Protein AF-A0A3B8WE25-F1 (afdb_monomer)

pLDDT: mean 88.95, std 12.02, range [43.66, 97.94]

Foldseek 3Di:
DLVVLLVVVLVCVVVVVPVVRDLCSLVVSLVVLVVDDCLLQQLQSQLSNLSSCVVPVVSDDPPDDHSLVSLVSSQVSCQVNQANQSLLSQLSSCVSVVPVVSNLQSQLVLVVSVVRHDHDPVCPVRNVVSVVSNQVSQQVLCCVPPVGGQDPVQGSHNDPDDPPVPPPPPDPPVPD

Sequence (176 aa):
GLLTGMQGIVNDSNSGALAGVPRNIASQAERAAQCVDNEKWGGLPNAVRALVWLLLPDTRPDLSPDPWQVMENSAELSVESGIRASYAVQVVAAETFGRPQVLAQAISEFAEAEERIEVWEEYRLVDEVARRIVQFASDKHWSANYGHRTPRTFFGKMSPERNTENVETMDLEGLL

Solvent-accessible surface area (backbone atoms only — not comparable to full-atom values): 9745 Å² total; per-residue (Å²): 111,54,69,63,51,51,51,47,48,53,52,19,56,78,58,72,49,73,76,64,62,68,69,66,54,46,61,51,36,39,60,53,28,75,76,44,65,34,72,87,50,7,17,33,33,49,21,52,38,24,50,36,27,73,77,39,58,91,73,49,59,92,89,56,77,58,44,66,60,43,18,51,57,9,26,58,40,1,41,81,52,19,32,44,45,11,38,29,49,41,35,53,47,20,61,74,71,71,32,66,66,59,28,48,48,49,42,27,53,57,49,60,41,64,85,73,42,61,63,38,81,94,43,46,70,55,30,53,51,17,51,52,51,46,50,49,56,45,24,51,54,29,34,76,76,72,73,41,64,56,52,88,93,40,67,42,54,92,62,93,68,77,84,63,87,80,62,82,77,77,78,68,82,82,78,121

Mean predicted aligned error: 6.8 Å

Structure (mmCIF, N/CA/C/O backbone):
data_AF-A0A3B8WE25-F1
#
_entry.id   AF-A0A3B8WE25-F1
#
loop_
_atom_site.group_PDB
_atom_site.id
_atom_site.type_symbol
_atom_site.label_atom_id
_atom_site.label_alt_id
_atom_site.label_comp_id
_atom_site.label_asym_id
_atom_site.label_entity_id
_atom_site.label_seq_id
_atom_site.pdbx_PDB_ins_code
_atom_site.Cartn_x
_atom_site.Cartn_y
_atom_site.Cartn_z
_atom_site.occupancy
_atom_site.B_iso_or_equiv
_atom_site.auth_seq_id
_atom_site.auth_comp_id
_atom_site.auth_asym_id
_atom_site.auth_atom_id
_atom_site.pdbx_PDB_model_num
ATOM 1 N N . GLY A 1 1 ? -0.305 -16.021 4.595 1.00 76.50 1 GLY A N 1
ATOM 2 C CA . GLY A 1 1 ? 0.447 -16.513 3.422 1.00 76.50 1 GLY A CA 1
ATOM 3 C C . GLY A 1 1 ? 0.160 -15.756 2.131 1.00 76.50 1 GLY A C 1
ATOM 4 O O . GLY A 1 1 ? 1.081 -15.617 1.340 1.00 76.50 1 GLY A O 1
ATOM 5 N N . LEU A 1 2 ? -1.069 -15.266 1.895 1.00 81.12 2 LEU A N 1
ATOM 6 C CA . LEU A 1 2 ? -1.437 -14.597 0.631 1.00 81.12 2 LEU A CA 1
ATOM 7 C C . LEU A 1 2 ? -0.587 -13.345 0.363 1.00 81.12 2 LEU A C 1
ATOM 9 O O . LEU A 1 2 ? 0.104 -13.272 -0.648 1.00 81.12 2 LEU A O 1
ATOM 13 N N . LEU A 1 3 ? -0.553 -12.419 1.328 1.00 79.00 3 LEU A N 1
ATOM 14 C CA . LEU A 1 3 ? 0.228 -11.180 1.256 1.00 79.00 3 LEU A CA 1
ATOM 15 C C . LEU A 1 3 ? 1.727 -11.433 1.029 1.00 79.00 3 LEU A C 1
ATOM 17 O O . LEU A 1 3 ? 2.344 -10.837 0.153 1.00 79.00 3 LEU A O 1
ATOM 21 N N . THR A 1 4 ? 2.316 -12.359 1.785 1.00 80.31 4 THR A N 1
ATOM 22 C CA . THR A 1 4 ? 3.740 -12.703 1.660 1.00 80.31 4 THR A CA 1
ATOM 23 C C . THR A 1 4 ? 4.060 -13.392 0.331 1.00 80.31 4 THR A C 1
ATOM 25 O O . THR A 1 4 ? 5.144 -13.196 -0.208 1.00 80.31 4 THR A O 1
ATOM 28 N N . GLY A 1 5 ? 3.118 -14.162 -0.227 1.00 84.00 5 GLY A N 1
ATOM 29 C CA . GLY A 1 5 ? 3.230 -14.705 -1.581 1.00 84.00 5 GLY A CA 1
ATOM 30 C C . GLY A 1 5 ? 3.262 -13.597 -2.636 1.00 84.00 5 GLY A C 1
ATOM 31 O O . GLY A 1 5 ? 4.129 -13.613 -3.508 1.00 84.00 5 GLY A O 1
ATOM 32 N N . MET A 1 6 ? 2.391 -12.590 -2.503 1.00 85.56 6 MET A N 1
ATOM 33 C CA . MET A 1 6 ? 2.395 -11.414 -3.381 1.00 85.56 6 MET A CA 1
ATOM 34 C C . MET A 1 6 ? 3.690 -10.606 -3.268 1.00 85.56 6 MET A C 1
ATOM 36 O O . MET A 1 6 ? 4.248 -10.217 -4.291 1.00 85.56 6 MET A O 1
ATOM 40 N N . GLN A 1 7 ? 4.223 -10.430 -2.055 1.00 80.50 7 GLN A N 1
ATOM 41 C CA . GLN A 1 7 ? 5.525 -9.787 -1.856 1.00 80.50 7 GLN A CA 1
ATOM 42 C C . GLN A 1 7 ? 6.651 -10.536 -2.583 1.00 80.50 7 GLN A C 1
ATOM 44 O O . GLN A 1 7 ? 7.548 -9.907 -3.139 1.00 80.50 7 GLN A O 1
ATOM 49 N N . GLY A 1 8 ? 6.599 -11.872 -2.617 1.00 85.75 8 GLY A N 1
ATOM 50 C CA . GLY A 1 8 ? 7.542 -12.689 -3.381 1.00 85.75 8 GLY A CA 1
ATOM 51 C C . GLY A 1 8 ? 7.507 -12.382 -4.880 1.00 85.75 8 GLY A C 1
ATOM 52 O O . GLY A 1 8 ? 8.558 -12.187 -5.483 1.00 85.75 8 GLY A O 1
ATOM 53 N N . ILE A 1 9 ? 6.308 -12.269 -5.462 1.00 85.56 9 ILE A N 1
ATOM 54 C CA . ILE A 1 9 ? 6.127 -11.915 -6.881 1.00 85.56 9 ILE A CA 1
ATOM 55 C C . ILE A 1 9 ? 6.663 -10.507 -7.165 1.00 85.56 9 ILE A C 1
ATOM 57 O O . ILE A 1 9 ? 7.386 -10.313 -8.140 1.00 85.56 9 ILE A O 1
ATOM 61 N N . VAL A 1 10 ? 6.342 -9.533 -6.307 1.00 84.75 10 VAL A N 1
ATOM 62 C CA . VAL A 1 10 ? 6.826 -8.150 -6.447 1.00 84.75 10 VAL A CA 1
ATOM 63 C C . VAL A 1 10 ? 8.353 -8.094 -6.377 1.00 84.75 10 VAL A C 1
ATOM 65 O O . VAL A 1 10 ? 8.987 -7.469 -7.224 1.00 84.75 10 VAL A O 1
ATOM 68 N N . ASN A 1 11 ? 8.964 -8.789 -5.416 1.00 86.75 11 ASN A N 1
ATOM 69 C CA . ASN A 1 11 ? 10.419 -8.818 -5.265 1.00 86.75 11 ASN A CA 1
ATOM 70 C C . ASN A 1 11 ? 11.118 -9.483 -6.458 1.00 86.75 11 ASN A C 1
ATOM 72 O O . ASN A 1 11 ? 12.147 -8.982 -6.911 1.00 86.75 11 ASN A O 1
ATOM 76 N N . ASP A 1 12 ? 10.568 -10.582 -6.982 1.00 86.88 12 ASP A N 1
ATOM 77 C CA . ASP A 1 12 ? 11.102 -11.236 -8.180 1.00 86.88 12 ASP A CA 1
ATOM 78 C C . ASP A 1 12 ? 10.984 -10.324 -9.406 1.00 86.88 12 ASP A C 1
ATOM 80 O O . ASP A 1 12 ? 11.960 -10.148 -10.133 1.00 86.88 12 ASP A O 1
ATOM 84 N N . SER A 1 13 ? 9.844 -9.643 -9.577 1.00 82.88 13 SER A N 1
ATOM 85 C CA . SER A 1 13 ? 9.655 -8.637 -10.631 1.00 82.88 13 SER A CA 1
ATOM 86 C C . SER A 1 13 ? 10.691 -7.512 -10.536 1.00 82.88 13 SER A C 1
ATOM 88 O O . SER A 1 13 ? 11.369 -7.212 -11.517 1.00 82.88 13 SER A O 1
ATOM 90 N N . ASN A 1 14 ? 10.887 -6.948 -9.340 1.00 81.88 14 ASN A N 1
ATOM 91 C CA . ASN A 1 14 ? 11.882 -5.900 -9.090 1.00 81.88 14 ASN A CA 1
ATOM 92 C C . ASN A 1 14 ? 13.329 -6.385 -9.283 1.00 81.88 14 ASN A C 1
ATOM 94 O O . ASN A 1 14 ? 14.222 -5.572 -9.516 1.00 81.88 14 ASN A O 1
ATOM 98 N N . SER A 1 15 ? 13.562 -7.698 -9.220 1.00 85.44 15 SER A N 1
ATOM 99 C CA . SER A 1 15 ? 14.864 -8.326 -9.474 1.00 85.44 15 SER A CA 1
ATOM 100 C C . SER A 1 15 ? 15.062 -8.742 -10.937 1.00 85.44 15 SER A C 1
ATOM 102 O O . SER A 1 15 ? 16.071 -9.368 -11.251 1.00 85.44 15 SER A O 1
ATOM 104 N N . GLY A 1 16 ? 14.117 -8.452 -11.839 1.00 83.06 16 GLY A N 1
ATOM 105 C CA . GLY A 1 16 ? 14.186 -8.891 -13.237 1.00 83.06 16 GLY A CA 1
ATOM 106 C C . GLY A 1 16 ? 13.863 -10.377 -13.446 1.00 83.06 16 GLY A C 1
ATOM 107 O O . GLY A 1 16 ? 14.364 -10.980 -14.390 1.00 83.06 16 GLY A O 1
ATOM 108 N N . ALA A 1 17 ? 13.037 -10.963 -12.574 1.00 85.69 17 ALA A N 1
ATOM 109 C CA . ALA A 1 17 ? 12.596 -12.363 -12.579 1.00 85.69 17 ALA A CA 1
ATOM 110 C C . ALA A 1 17 ? 13.705 -13.417 -12.354 1.00 85.69 17 ALA A C 1
ATOM 112 O O . ALA A 1 17 ? 13.572 -14.572 -12.763 1.00 85.69 17 ALA A O 1
ATOM 113 N N . LEU A 1 18 ? 14.813 -13.033 -11.710 1.00 87.50 18 LEU A N 1
ATOM 114 C CA . LEU A 1 18 ? 15.972 -13.906 -11.483 1.00 87.50 18 LEU A CA 1
ATOM 115 C C . LEU A 1 18 ? 15.731 -15.022 -10.455 1.00 87.50 18 LEU A C 1
ATOM 117 O O . LEU A 1 18 ? 16.404 -16.051 -10.517 1.00 87.50 18 LEU A O 1
ATOM 121 N N . ALA A 1 19 ? 14.811 -14.835 -9.504 1.00 87.25 19 ALA A N 1
ATOM 122 C CA . ALA A 1 19 ? 14.512 -15.842 -8.487 1.00 87.25 19 ALA A CA 1
ATOM 123 C C . ALA A 1 19 ? 13.535 -16.913 -9.002 1.00 87.25 19 ALA A C 1
ATOM 125 O O . ALA A 1 19 ? 13.403 -17.966 -8.377 1.00 87.25 19 ALA A O 1
ATOM 126 N N . GLY A 1 20 ? 12.874 -16.668 -10.140 1.00 87.50 20 GLY A N 1
ATOM 127 C CA . GLY A 1 20 ? 11.989 -17.630 -10.792 1.00 87.50 20 GLY A CA 1
ATOM 128 C C . GLY A 1 20 ? 10.718 -17.902 -9.990 1.00 87.50 20 GLY A C 1
ATOM 129 O O . GLY A 1 20 ? 10.261 -19.046 -9.928 1.00 87.50 20 GLY A O 1
ATOM 130 N N . VAL A 1 21 ? 10.153 -16.874 -9.348 1.00 89.31 21 VAL A N 1
ATOM 131 C CA . VAL A 1 21 ? 8.958 -17.038 -8.514 1.00 89.31 21 VAL A CA 1
ATOM 132 C C . VAL A 1 21 ? 7.760 -17.393 -9.406 1.00 89.31 21 VAL A C 1
ATOM 134 O O . VAL A 1 21 ? 7.439 -16.659 -10.346 1.00 89.31 21 VAL A O 1
ATOM 137 N N . PRO A 1 22 ? 7.048 -18.504 -9.132 1.00 86.50 22 PRO A N 1
ATOM 138 C CA . PRO A 1 22 ? 5.917 -18.910 -9.955 1.00 86.50 22 PRO A CA 1
ATOM 139 C C . PRO A 1 22 ? 4.785 -17.874 -9.961 1.00 86.50 22 PRO A C 1
ATOM 141 O O . PRO A 1 22 ? 4.190 -17.561 -8.929 1.00 86.50 22 PRO A O 1
ATOM 144 N N . ARG A 1 23 ? 4.410 -17.384 -11.150 1.00 80.31 23 ARG A N 1
ATOM 145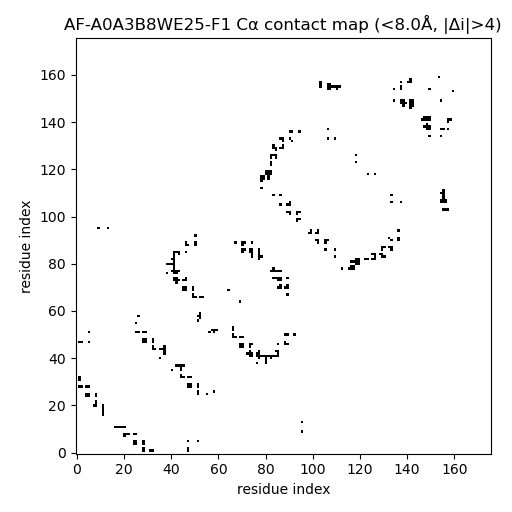 C CA . ARG A 1 23 ? 3.326 -16.391 -11.303 1.00 80.31 23 ARG A CA 1
ATOM 146 C C . ARG A 1 23 ? 1.941 -16.926 -10.930 1.00 80.31 23 ARG A C 1
ATOM 148 O O . ARG A 1 23 ? 1.060 -16.145 -10.585 1.00 80.31 23 ARG A O 1
ATOM 155 N N . ASN A 1 24 ? 1.741 -18.247 -10.942 1.00 85.44 24 ASN A N 1
ATOM 156 C CA . ASN A 1 24 ? 0.473 -18.871 -10.542 1.00 85.44 24 ASN A CA 1
ATOM 157 C C . ASN A 1 24 ? 0.132 -18.654 -9.053 1.00 85.44 24 ASN A C 1
ATOM 159 O O . ASN A 1 24 ? -1.016 -18.878 -8.665 1.00 85.44 24 ASN A O 1
ATOM 163 N N . ILE A 1 25 ? 1.089 -18.195 -8.236 1.00 88.38 25 ILE A N 1
ATOM 164 C CA . ILE A 1 25 ? 0.850 -17.748 -6.858 1.00 88.38 25 ILE A CA 1
ATOM 165 C C . ILE A 1 25 ? -0.159 -16.592 -6.837 1.00 88.38 25 ILE A C 1
ATOM 167 O O . ILE A 1 25 ? -1.036 -16.593 -5.979 1.00 88.38 25 ILE A O 1
ATOM 171 N N . ALA A 1 26 ? -0.118 -15.666 -7.803 1.00 85.06 26 ALA A N 1
ATOM 172 C CA . ALA A 1 26 ? -1.072 -14.556 -7.868 1.00 85.06 26 ALA A CA 1
ATOM 173 C C . ALA A 1 26 ? -2.508 -15.055 -8.087 1.00 85.06 26 ALA A C 1
ATOM 175 O O . ALA A 1 26 ? -3.418 -14.654 -7.369 1.00 85.06 26 ALA A O 1
ATOM 176 N N . SER A 1 27 ? -2.717 -16.006 -9.003 1.00 85.88 27 SER A N 1
ATOM 177 C CA . SER A 1 27 ? -4.043 -16.600 -9.228 1.00 85.88 27 SER A CA 1
ATOM 178 C C . SER A 1 27 ? -4.546 -17.405 -8.025 1.00 85.88 27 SER A C 1
ATOM 180 O O . SER A 1 27 ? -5.749 -17.479 -7.791 1.00 85.88 27 SER A O 1
ATOM 182 N N . GLN A 1 28 ? -3.64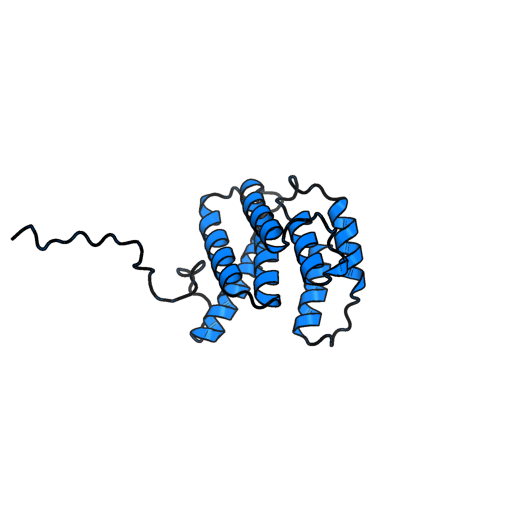9 -18.040 -7.262 1.00 89.31 28 GLN A N 1
ATOM 183 C CA . GLN A 1 28 ? -4.019 -18.703 -6.006 1.00 89.31 28 GLN A CA 1
ATOM 184 C C . GLN A 1 28 ? -4.381 -17.683 -4.922 1.00 89.31 28 GLN A C 1
ATOM 186 O O . GLN A 1 28 ? -5.359 -17.886 -4.206 1.00 89.31 28 GLN A O 1
ATOM 191 N N . ALA A 1 29 ? -3.619 -16.590 -4.827 1.00 88.69 29 ALA A N 1
ATOM 192 C CA . ALA A 1 29 ? -3.867 -15.514 -3.881 1.00 88.69 29 ALA A CA 1
ATOM 193 C C . ALA A 1 29 ? -5.204 -14.817 -4.141 1.00 88.69 29 ALA A C 1
ATOM 195 O O . ALA A 1 29 ? -5.940 -14.574 -3.191 1.00 88.69 29 ALA A O 1
ATOM 196 N N . GLU A 1 30 ? -5.548 -14.576 -5.408 1.00 88.69 30 GLU A N 1
ATOM 197 C CA . GLU A 1 30 ? -6.834 -14.004 -5.815 1.00 88.69 30 GLU A CA 1
ATOM 198 C C . GLU A 1 30 ? -8.003 -14.876 -5.350 1.00 88.69 30 GLU A C 1
ATOM 200 O O . GLU A 1 30 ? -8.839 -14.411 -4.576 1.00 88.69 30 GLU A O 1
ATOM 205 N N . ARG A 1 31 ? -8.009 -16.163 -5.724 1.00 89.44 31 ARG A N 1
ATOM 206 C CA . ARG A 1 31 ? -9.091 -17.084 -5.343 1.00 89.44 31 ARG A CA 1
ATOM 207 C C . ARG A 1 31 ? -9.217 -17.230 -3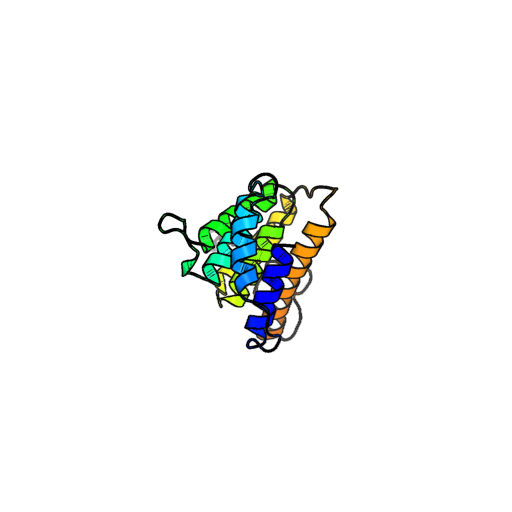.833 1.00 89.44 31 ARG A C 1
ATOM 209 O O . ARG A 1 31 ? -10.322 -17.285 -3.312 1.00 89.44 31 ARG A O 1
ATOM 216 N N . ALA A 1 32 ? -8.093 -17.298 -3.123 1.00 91.62 32 ALA A N 1
ATOM 217 C CA . ALA A 1 32 ? -8.108 -17.401 -1.671 1.00 91.62 32 ALA A CA 1
ATOM 218 C C . ALA A 1 32 ? -8.611 -16.110 -1.008 1.00 91.62 32 ALA A C 1
ATOM 220 O O . ALA A 1 32 ? -9.341 -16.188 -0.024 1.00 91.62 32 ALA A O 1
ATOM 221 N N . ALA A 1 33 ? -8.266 -14.937 -1.547 1.00 92.62 33 ALA A N 1
ATOM 222 C CA . ALA A 1 33 ? -8.735 -13.654 -1.030 1.00 92.62 33 ALA A CA 1
ATOM 223 C C . ALA A 1 33 ? -10.258 -13.492 -1.164 1.00 92.62 33 ALA A C 1
ATOM 225 O O . ALA A 1 33 ? -10.862 -12.850 -0.314 1.00 92.62 33 ALA A O 1
ATOM 226 N N . GLN A 1 34 ? -10.897 -14.126 -2.156 1.00 91.62 34 GLN A N 1
ATOM 227 C CA . GLN A 1 34 ? -12.365 -14.170 -2.261 1.00 91.62 34 GLN A CA 1
ATOM 228 C C . GLN A 1 34 ? -13.038 -14.921 -1.096 1.00 91.62 34 GLN A C 1
ATOM 230 O O . GLN A 1 34 ? -14.214 -14.700 -0.824 1.00 91.62 34 GLN A O 1
ATOM 235 N N . CYS A 1 35 ? -12.317 -15.815 -0.413 1.00 94.44 35 CYS A N 1
ATOM 236 C CA . CYS A 1 35 ? -12.841 -16.603 0.706 1.00 94.44 35 CYS A CA 1
ATOM 237 C C . CYS A 1 35 ? -12.613 -15.945 2.076 1.00 94.44 35 CYS A C 1
ATOM 239 O O . CYS A 1 35 ? -12.998 -16.518 3.095 1.00 94.44 35 CYS A O 1
ATOM 241 N N . VAL A 1 36 ? -11.944 -14.790 2.120 1.00 93.94 36 VAL A N 1
ATOM 242 C CA . VAL A 1 36 ? -11.622 -14.072 3.356 1.00 93.94 36 VAL A CA 1
ATOM 243 C C . VAL A 1 36 ? -12.517 -12.844 3.458 1.00 93.94 36 VAL A C 1
ATOM 245 O O . VAL A 1 36 ? -12.628 -12.071 2.511 1.00 93.94 36 VAL A O 1
ATOM 248 N N . ASP A 1 37 ? -13.147 -12.666 4.616 1.00 94.88 37 ASP A N 1
ATOM 249 C CA . ASP A 1 37 ? -14.023 -11.526 4.885 1.00 94.88 37 ASP A CA 1
ATOM 250 C C . ASP A 1 37 ? -13.246 -10.202 4.801 1.00 94.88 37 ASP A C 1
ATOM 252 O O . ASP A 1 37 ? -12.243 -10.009 5.486 1.00 94.88 37 ASP A O 1
ATOM 256 N N . ASN A 1 38 ? -13.678 -9.298 3.926 1.00 95.50 38 ASN A N 1
ATOM 257 C CA . ASN A 1 38 ? -12.931 -8.076 3.665 1.00 95.50 38 ASN A CA 1
ATOM 258 C C . ASN A 1 38 ? -13.016 -7.064 4.815 1.00 95.50 38 ASN A C 1
ATOM 260 O O . ASN A 1 38 ? -12.009 -6.441 5.147 1.00 95.50 38 ASN A O 1
ATOM 264 N N . GLU A 1 39 ? -14.195 -6.905 5.412 1.00 93.94 39 GLU A N 1
ATOM 265 C CA . GLU A 1 39 ? -14.441 -5.932 6.482 1.00 93.94 39 GLU A CA 1
ATOM 266 C C . GLU A 1 39 ? -13.749 -6.369 7.767 1.00 93.94 39 GLU A C 1
ATOM 268 O O . GLU A 1 39 ? -13.005 -5.601 8.369 1.00 93.94 39 GLU A O 1
ATOM 273 N N . LYS A 1 40 ? -13.860 -7.655 8.111 1.00 91.31 40 LYS A N 1
ATOM 274 C CA . LYS A 1 40 ? -13.167 -8.246 9.259 1.00 91.31 40 LYS A CA 1
ATOM 275 C C . LYS A 1 40 ? -11.646 -8.078 9.198 1.00 91.31 40 LYS A C 1
ATOM 277 O O . LYS A 1 40 ? -10.997 -8.076 10.238 1.00 91.31 40 LYS A O 1
ATOM 282 N N . TRP A 1 41 ? -11.069 -8.003 8.001 1.00 92.56 41 TRP A N 1
ATOM 283 C CA . TRP A 1 41 ? -9.623 -7.897 7.797 1.00 92.56 41 TRP A CA 1
ATOM 284 C C . TRP A 1 41 ? -9.191 -6.523 7.270 1.00 92.56 41 TRP A C 1
ATOM 286 O O . TRP A 1 41 ? -8.137 -6.415 6.639 1.00 92.56 41 TRP A O 1
ATOM 296 N N . GLY A 1 42 ? -9.983 -5.474 7.514 1.00 93.00 42 GLY A N 1
ATOM 297 C CA . GLY A 1 42 ? -9.582 -4.092 7.248 1.00 93.00 42 GLY A CA 1
ATOM 298 C C . GLY A 1 42 ? -9.258 -3.801 5.788 1.00 93.00 42 GLY A C 1
ATOM 299 O O . GLY A 1 42 ? -8.285 -3.112 5.490 1.00 93.00 42 GLY A O 1
ATOM 300 N N . GLY A 1 43 ? -10.008 -4.390 4.857 1.00 95.75 43 GLY A N 1
ATOM 301 C CA . GLY A 1 43 ? -9.805 -4.187 3.421 1.00 95.75 43 GLY A CA 1
ATOM 302 C C . GLY A 1 43 ? -8.661 -4.997 2.808 1.00 95.75 43 GLY A C 1
ATOM 303 O O . GLY A 1 43 ? -8.487 -4.991 1.589 1.00 95.75 43 GLY A O 1
ATOM 304 N N . LEU A 1 44 ? -7.882 -5.725 3.612 1.00 95.00 44 LEU A N 1
ATOM 305 C CA . LEU A 1 44 ? -6.677 -6.398 3.132 1.00 95.00 44 LEU A CA 1
ATOM 306 C C . LEU A 1 44 ? -6.949 -7.424 2.011 1.00 95.00 44 LEU A C 1
ATOM 308 O O . LEU A 1 44 ? -6.172 -7.456 1.050 1.00 95.00 44 LEU A O 1
ATOM 312 N N . PRO A 1 45 ? -8.021 -8.246 2.055 1.00 96.12 45 PRO A N 1
ATOM 313 C CA . PRO A 1 45 ? -8.352 -9.145 0.951 1.00 96.12 45 PRO A CA 1
ATOM 314 C C . PRO A 1 45 ? -8.577 -8.410 -0.376 1.00 96.12 45 PRO A C 1
ATOM 316 O O . PRO A 1 45 ? -8.022 -8.820 -1.398 1.00 96.12 45 PRO A O 1
ATOM 319 N N . ASN A 1 46 ? -9.320 -7.300 -0.378 1.00 97.00 46 ASN A N 1
ATOM 320 C CA . ASN A 1 46 ? -9.535 -6.510 -1.589 1.00 97.00 46 ASN A CA 1
ATOM 321 C C . ASN A 1 46 ? -8.264 -5.790 -2.055 1.00 97.00 46 ASN A C 1
ATOM 323 O O . ASN A 1 46 ? -7.995 -5.797 -3.256 1.00 97.00 46 ASN A O 1
ATOM 327 N N . ALA A 1 47 ? -7.435 -5.269 -1.147 1.00 96.75 47 ALA A N 1
ATOM 328 C CA . ALA A 1 47 ? -6.133 -4.701 -1.506 1.00 96.75 47 ALA A CA 1
ATOM 329 C C . ALA A 1 47 ? -5.230 -5.738 -2.205 1.00 96.75 47 ALA A C 1
ATOM 331 O O . ALA A 1 47 ? -4.599 -5.445 -3.223 1.00 96.75 47 ALA A O 1
ATOM 332 N N . VAL A 1 48 ? -5.210 -6.983 -1.710 1.00 95.12 48 VAL A N 1
ATOM 333 C CA . VAL A 1 48 ? -4.482 -8.095 -2.345 1.00 95.12 48 VAL A CA 1
ATOM 334 C C . VAL A 1 48 ? -5.044 -8.410 -3.732 1.00 95.12 48 VAL A C 1
ATOM 336 O O . VAL A 1 48 ? -4.268 -8.576 -4.672 1.00 95.12 48 VAL A O 1
ATOM 339 N N . ARG A 1 49 ? -6.373 -8.465 -3.892 1.00 94.88 49 ARG A N 1
ATOM 340 C CA . ARG A 1 49 ? -7.009 -8.696 -5.203 1.00 94.88 49 ARG A CA 1
ATOM 341 C C . ARG A 1 49 ? -6.677 -7.583 -6.191 1.00 94.88 49 ARG A C 1
ATOM 343 O O . ARG A 1 49 ? -6.283 -7.880 -7.313 1.00 94.88 49 ARG A O 1
ATOM 350 N N . ALA A 1 50 ? -6.737 -6.327 -5.758 1.00 96.19 50 ALA A N 1
ATOM 351 C CA . ALA A 1 50 ? -6.340 -5.185 -6.571 1.00 96.19 50 ALA A CA 1
ATOM 352 C C . ALA A 1 50 ? -4.871 -5.277 -7.015 1.00 96.19 50 ALA A C 1
ATOM 354 O O . ALA A 1 50 ? -4.567 -5.046 -8.184 1.00 96.19 50 ALA A O 1
ATOM 355 N N . LEU A 1 51 ? -3.960 -5.690 -6.125 1.00 94.38 51 LEU A N 1
ATOM 356 C CA . LEU A 1 51 ? -2.556 -5.908 -6.487 1.00 94.38 51 LEU A CA 1
ATOM 357 C C . LEU A 1 51 ? -2.408 -7.034 -7.519 1.00 94.38 51 LEU A C 1
ATOM 359 O O . LEU A 1 51 ? -1.631 -6.898 -8.465 1.00 94.38 51 LEU A O 1
ATOM 363 N N . VAL A 1 52 ? -3.163 -8.128 -7.376 1.00 92.44 52 VAL A N 1
ATOM 364 C CA . VAL A 1 52 ? -3.189 -9.195 -8.387 1.00 92.44 52 VAL A CA 1
ATOM 365 C C . VAL A 1 52 ? -3.684 -8.662 -9.728 1.00 92.44 52 VAL A C 1
ATOM 367 O O . VAL A 1 52 ? -3.058 -8.958 -10.738 1.00 92.44 52 VAL A O 1
ATOM 370 N N . TRP A 1 53 ? -4.735 -7.844 -9.759 1.00 93.94 53 TRP A N 1
ATOM 371 C CA . TRP A 1 53 ? -5.245 -7.252 -10.999 1.00 93.94 53 TRP A CA 1
ATOM 372 C C . TRP A 1 53 ? -4.244 -6.309 -11.667 1.00 93.94 53 TRP A C 1
ATOM 374 O O . TRP A 1 53 ? -4.188 -6.257 -12.890 1.00 93.94 53 TRP A O 1
ATOM 384 N N . LEU A 1 54 ? -3.419 -5.594 -10.897 1.00 91.94 54 LEU A N 1
ATOM 385 C CA . LEU A 1 54 ? -2.331 -4.793 -11.467 1.00 91.94 54 LEU A CA 1
ATOM 386 C C . LEU A 1 54 ? -1.218 -5.672 -12.060 1.00 91.94 54 LEU A C 1
ATOM 388 O O . LEU A 1 54 ? -0.678 -5.357 -13.117 1.00 91.94 54 LEU A O 1
ATOM 392 N N . LEU A 1 55 ? -0.873 -6.778 -11.393 1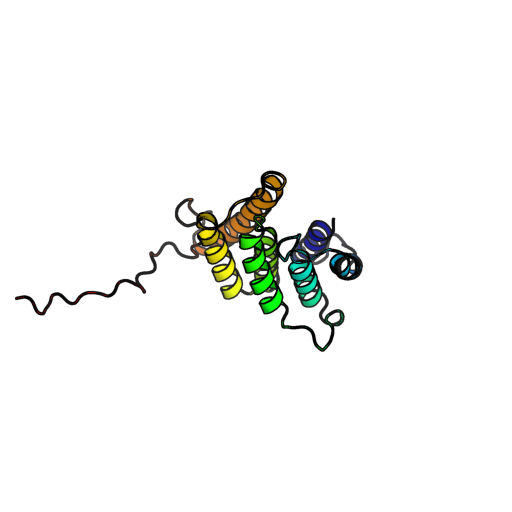.00 87.25 55 LEU A N 1
ATOM 393 C CA . LEU A 1 55 ? 0.175 -7.702 -11.846 1.00 87.25 55 LEU A CA 1
ATOM 394 C C . LEU A 1 55 ? -0.279 -8.593 -13.012 1.00 87.25 55 LEU A C 1
ATOM 396 O O . LEU A 1 55 ? 0.531 -8.938 -13.871 1.00 87.25 55 LEU A O 1
ATOM 400 N N . LEU A 1 56 ? -1.554 -8.981 -13.028 1.00 87.94 56 LEU A N 1
ATOM 401 C CA . LEU A 1 56 ? -2.195 -9.862 -14.002 1.00 87.94 56 LEU A CA 1
ATOM 402 C C . LEU A 1 56 ? -3.558 -9.273 -14.420 1.00 87.94 56 LEU A C 1
ATOM 404 O O . LEU A 1 56 ? -4.595 -9.727 -13.924 1.00 87.94 56 LEU A O 1
ATOM 408 N N . PRO A 1 57 ? -3.584 -8.292 -15.340 1.00 88.50 57 PRO A N 1
ATOM 409 C CA . PRO A 1 57 ? -4.813 -7.598 -15.740 1.00 88.50 57 PRO A CA 1
ATOM 410 C C . PRO A 1 57 ? -5.949 -8.517 -16.198 1.00 88.50 57 PRO A C 1
ATOM 412 O O . PRO A 1 57 ? -7.099 -8.273 -15.848 1.00 88.50 57 PRO A O 1
ATOM 415 N N . ASP A 1 58 ? -5.630 -9.628 -16.866 1.00 87.38 58 ASP A N 1
ATOM 416 C CA . ASP A 1 58 ? -6.610 -10.611 -17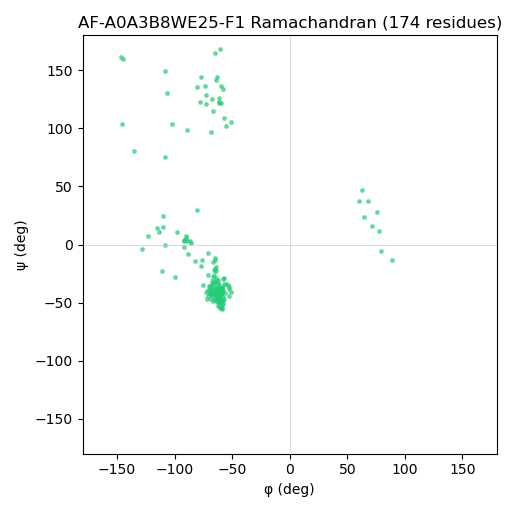.359 1.00 87.38 58 ASP A CA 1
ATOM 417 C C . ASP A 1 58 ? -7.388 -11.332 -16.240 1.00 87.38 58 ASP A C 1
ATOM 419 O O . ASP A 1 58 ? -8.364 -12.032 -16.500 1.00 87.38 58 ASP A O 1
ATOM 423 N N . THR A 1 59 ? -6.954 -11.199 -14.982 1.00 85.56 59 THR A N 1
ATOM 424 C CA . THR A 1 59 ? -7.654 -11.767 -13.816 1.00 85.56 59 THR A CA 1
ATOM 425 C C . THR A 1 59 ? -8.705 -10.829 -13.225 1.00 85.56 59 THR A C 1
ATOM 427 O O . THR A 1 59 ? -9.451 -11.239 -12.334 1.00 85.56 59 THR A O 1
ATOM 430 N N . ARG A 1 60 ? -8.775 -9.576 -13.692 1.00 91.38 60 ARG A N 1
ATOM 431 C CA . ARG A 1 60 ? -9.772 -8.600 -13.249 1.00 91.38 60 ARG A CA 1
ATOM 432 C C . ARG A 1 60 ? -11.121 -8.895 -13.920 1.00 91.38 60 ARG A C 1
ATOM 434 O O . ARG A 1 60 ? -11.189 -8.868 -15.144 1.00 91.38 60 ARG A O 1
ATOM 441 N N . PRO A 1 61 ? -12.208 -9.120 -13.158 1.00 90.56 61 PRO A N 1
ATOM 442 C CA . PRO A 1 61 ? -13.544 -9.238 -13.742 1.00 90.56 61 PRO A CA 1
ATOM 443 C C . PRO A 1 61 ? -13.986 -7.926 -14.407 1.00 90.56 61 PRO A C 1
ATOM 445 O O . PRO A 1 61 ? -13.777 -6.861 -13.824 1.00 90.56 61 PRO A O 1
ATOM 448 N N . ASP A 1 62 ? -14.675 -8.002 -15.550 1.00 89.19 62 ASP A N 1
ATOM 449 C CA . ASP A 1 62 ? -15.051 -6.840 -16.384 1.00 89.19 62 ASP A CA 1
ATOM 450 C C . ASP A 1 62 ? -15.780 -5.718 -15.625 1.00 89.19 62 ASP A C 1
ATOM 452 O O . ASP A 1 62 ? -15.544 -4.537 -15.866 1.00 89.19 62 ASP A O 1
ATOM 456 N N . LEU A 1 63 ? -16.653 -6.076 -14.679 1.00 90.44 63 LEU A N 1
ATOM 457 C CA . LEU A 1 63 ? -17.444 -5.125 -13.885 1.00 90.44 63 LEU A CA 1
ATOM 458 C C . LEU A 1 63 ? -16.749 -4.679 -12.586 1.00 90.44 63 LEU A C 1
ATOM 460 O O . LEU A 1 63 ? -17.371 -4.026 -11.750 1.00 90.44 63 LEU A O 1
ATOM 464 N N . SER A 1 64 ? -15.483 -5.049 -12.375 1.00 90.50 64 SER A N 1
ATOM 465 C CA . SER A 1 64 ? -14.759 -4.675 -11.154 1.00 90.50 64 SER A CA 1
ATOM 466 C C . SER A 1 64 ? -14.292 -3.217 -11.201 1.00 90.50 64 SER A C 1
ATOM 468 O O . SER A 1 64 ? -13.861 -2.760 -12.267 1.00 90.50 64 SER A O 1
ATOM 470 N N . PRO A 1 65 ? -14.290 -2.493 -10.064 1.00 94.19 65 PRO A N 1
ATOM 471 C CA . PRO A 1 65 ? -13.772 -1.128 -9.994 1.00 94.19 65 PRO A CA 1
ATOM 472 C C . PRO A 1 65 ? -12.285 -1.042 -10.355 1.00 94.19 65 PRO A C 1
ATOM 474 O O . PRO A 1 65 ? -11.592 -2.059 -10.465 1.00 94.19 65 PRO A O 1
ATOM 477 N N . ASP A 1 66 ? -11.794 0.182 -10.547 1.00 95.69 66 ASP A N 1
ATOM 478 C CA . ASP A 1 66 ? -10.367 0.416 -10.758 1.00 95.69 66 ASP A CA 1
ATOM 479 C C . ASP A 1 66 ? -9.533 -0.111 -9.568 1.00 95.69 66 ASP A C 1
ATOM 481 O O . ASP A 1 66 ? -9.896 0.156 -8.420 1.00 95.69 66 ASP A O 1
ATOM 485 N N . PRO A 1 67 ? -8.426 -0.850 -9.796 1.00 96.75 67 PRO A N 1
ATOM 486 C CA . PRO A 1 67 ? -7.618 -1.402 -8.716 1.00 96.75 67 PRO A CA 1
ATOM 487 C C . PRO A 1 67 ? -7.091 -0.348 -7.739 1.00 96.75 67 PRO A C 1
ATOM 489 O O . PRO A 1 67 ? -6.999 -0.639 -6.550 1.00 96.75 67 PRO A O 1
ATOM 492 N N . TRP A 1 68 ? -6.767 0.865 -8.199 1.00 97.38 68 TRP A N 1
ATOM 493 C CA . TRP A 1 68 ? -6.279 1.920 -7.310 1.00 97.38 68 TRP A CA 1
ATOM 494 C C . TRP A 1 68 ? -7.392 2.451 -6.415 1.00 97.38 68 TRP A C 1
ATOM 496 O O . TRP A 1 68 ? -7.157 2.599 -5.221 1.00 97.38 68 TRP A O 1
ATOM 506 N N . GLN A 1 69 ? -8.610 2.605 -6.944 1.00 97.50 69 GLN A N 1
ATOM 507 C CA . GLN A 1 69 ? -9.782 2.932 -6.123 1.00 97.50 69 GLN A CA 1
ATOM 508 C C . GLN A 1 69 ? -10.058 1.842 -5.080 1.00 97.50 69 GLN A C 1
ATOM 510 O O . GLN A 1 69 ? -10.378 2.127 -3.931 1.00 97.50 69 GLN A O 1
ATOM 515 N N . VAL A 1 70 ? -9.920 0.568 -5.463 1.00 97.69 70 VAL A N 1
ATOM 516 C CA . VAL A 1 70 ? -10.088 -0.549 -4.522 1.00 97.69 70 VAL A CA 1
ATOM 517 C C . VAL A 1 70 ? -9.028 -0.505 -3.423 1.00 97.69 70 VAL A C 1
ATOM 519 O O . VAL A 1 70 ? -9.358 -0.765 -2.268 1.00 97.69 70 VAL A O 1
ATOM 522 N N . MET A 1 71 ? -7.774 -0.180 -3.753 1.00 97.75 71 MET A N 1
ATOM 523 C CA . MET A 1 71 ? -6.708 -0.034 -2.758 1.00 97.75 71 MET A CA 1
ATOM 524 C C . MET A 1 71 ? -6.933 1.156 -1.829 1.00 97.75 71 MET A C 1
ATOM 526 O O . MET A 1 71 ? -6.744 0.986 -0.632 1.00 97.75 71 MET A 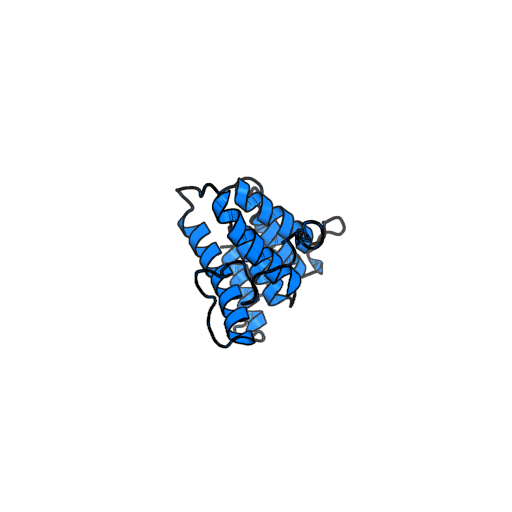O 1
ATOM 530 N N . GLU A 1 72 ? -7.358 2.304 -2.355 1.00 97.56 72 GLU A N 1
ATOM 531 C CA . GLU A 1 72 ? -7.688 3.501 -1.569 1.00 97.56 72 GLU A CA 1
ATOM 532 C C . GLU A 1 72 ? -8.794 3.191 -0.551 1.00 97.56 72 GLU A C 1
ATOM 534 O O . GLU A 1 72 ? -8.561 3.266 0.652 1.00 97.56 72 GLU A O 1
ATOM 539 N N . ASN A 1 73 ? -9.931 2.657 -1.008 1.00 97.50 73 ASN A N 1
ATOM 540 C CA . ASN A 1 73 ? -11.030 2.259 -0.121 1.00 97.50 73 ASN A CA 1
ATOM 541 C C . ASN A 1 73 ? -10.588 1.201 0.911 1.00 97.50 73 ASN A C 1
ATOM 543 O O . ASN A 1 73 ? -11.044 1.183 2.053 1.00 97.50 73 ASN A O 1
ATOM 547 N N . SER A 1 74 ? -9.701 0.282 0.511 1.00 97.94 74 SER A N 1
ATOM 548 C CA . SER A 1 74 ? -9.159 -0.736 1.419 1.00 97.94 74 SER A CA 1
ATOM 549 C C . SER A 1 74 ? -8.222 -0.131 2.465 1.00 97.94 74 SER A C 1
ATOM 551 O O . SER A 1 74 ? -8.185 -0.612 3.595 1.00 97.94 74 SER A O 1
ATOM 553 N N . ALA A 1 75 ? -7.450 0.893 2.101 1.00 97.12 75 ALA A N 1
ATOM 554 C CA . ALA A 1 75 ? -6.567 1.620 3.001 1.00 97.12 75 ALA A CA 1
ATOM 555 C C . ALA A 1 75 ? -7.371 2.435 4.024 1.00 97.12 75 ALA A C 1
ATOM 557 O O . ALA A 1 75 ? -7.080 2.356 5.217 1.00 97.12 75 ALA A O 1
ATOM 558 N N . GLU A 1 76 ? -8.437 3.112 3.604 1.00 95.88 76 GLU A N 1
ATOM 559 C CA . GLU A 1 76 ? -9.359 3.813 4.507 1.00 95.88 76 GLU A CA 1
ATOM 560 C C . GLU A 1 76 ? -9.993 2.859 5.531 1.00 95.88 76 GLU A C 1
ATOM 562 O O . GLU A 1 76 ? -9.843 3.056 6.740 1.00 95.88 76 GLU A O 1
ATOM 567 N N . LEU A 1 77 ? -10.585 1.755 5.059 1.00 96.31 77 LEU A N 1
ATOM 568 C CA . LEU A 1 77 ? -11.194 0.722 5.908 1.00 96.31 77 LEU A CA 1
ATOM 569 C C . LEU A 1 77 ? -10.198 0.107 6.908 1.00 96.31 77 LEU A C 1
ATOM 571 O O . LEU A 1 77 ? -10.571 -0.321 8.003 1.00 96.31 77 LEU A O 1
ATOM 575 N N . SER A 1 78 ? -8.913 0.067 6.552 1.00 95.06 78 SER A N 1
ATOM 576 C CA . SER A 1 78 ? -7.857 -0.478 7.409 1.00 95.06 78 SER A CA 1
ATOM 577 C C . SER A 1 78 ? -7.610 0.352 8.673 1.00 95.06 78 SER A C 1
ATOM 579 O O . SER A 1 78 ? -7.215 -0.202 9.701 1.00 95.06 78 SER A O 1
ATOM 581 N N . VAL A 1 79 ? -7.891 1.661 8.618 1.00 93.50 79 VAL A N 1
ATOM 582 C CA . VAL A 1 79 ? -7.817 2.560 9.780 1.00 93.50 79 VAL A CA 1
ATOM 583 C C . VAL A 1 79 ? -8.965 2.275 10.737 1.00 93.50 79 VAL A C 1
ATOM 585 O O . VAL A 1 79 ? -8.736 2.105 11.931 1.00 93.50 79 VAL A O 1
ATOM 588 N N . GLU A 1 80 ? -10.184 2.165 10.208 1.00 88.94 80 GLU A N 1
ATOM 589 C CA . GLU A 1 80 ? -11.388 1.855 10.992 1.00 88.94 80 GLU A CA 1
ATOM 590 C C . GLU A 1 80 ? -11.301 0.473 11.652 1.00 88.94 80 GLU A C 1
ATOM 592 O O . GLU A 1 80 ? -11.786 0.266 12.761 1.00 88.94 80 GLU A O 1
ATOM 597 N N . SER A 1 81 ? -10.630 -0.465 10.983 1.00 88.44 81 SER A N 1
ATOM 598 C CA . SER A 1 81 ? -10.455 -1.844 11.444 1.00 88.44 81 SER A CA 1
ATOM 599 C C . SER A 1 81 ? -9.202 -2.059 12.298 1.00 88.44 81 SER A C 1
ATOM 601 O O . SER A 1 81 ? -8.873 -3.196 12.603 1.00 88.44 81 SER A O 1
ATOM 603 N N . GLY A 1 82 ? -8.443 -1.019 12.652 1.00 90.88 82 GLY A N 1
ATOM 604 C CA . GLY A 1 82 ? -7.331 -1.149 13.601 1.00 90.88 82 GLY A CA 1
ATOM 605 C C . GLY A 1 82 ? -6.085 -1.902 13.106 1.00 90.88 82 GLY A C 1
ATOM 606 O O . GLY A 1 82 ? -5.248 -2.278 13.929 1.00 90.88 82 GLY A O 1
ATOM 607 N N . ILE A 1 83 ? -5.929 -2.120 11.791 1.00 93.25 83 ILE A N 1
ATOM 608 C CA . ILE A 1 83 ? -4.746 -2.756 11.177 1.00 93.25 83 ILE A CA 1
ATOM 609 C C . ILE A 1 83 ? -4.421 -2.160 9.799 1.00 93.25 83 ILE A C 1
ATOM 611 O O . ILE A 1 83 ? -5.003 -2.552 8.791 1.00 93.25 83 ILE A O 1
ATOM 615 N N . ARG A 1 84 ? -3.397 -1.304 9.681 1.00 95.56 84 ARG A N 1
ATOM 616 C CA . ARG A 1 84 ? -3.092 -0.563 8.431 1.00 95.56 84 ARG A CA 1
ATOM 617 C C . ARG A 1 84 ? -2.328 -1.361 7.371 1.00 95.56 84 ARG A C 1
ATOM 619 O O . ARG A 1 84 ? -1.568 -0.811 6.573 1.00 95.56 84 ARG A O 1
ATOM 626 N N . ALA A 1 85 ? -2.510 -2.678 7.327 1.00 94.69 85 ALA A N 1
ATOM 627 C CA . ALA A 1 85 ? -1.835 -3.540 6.357 1.00 94.69 85 ALA A CA 1
ATOM 628 C C . ALA A 1 85 ? -2.211 -3.207 4.900 1.00 94.69 85 ALA A C 1
ATOM 630 O O . ALA A 1 85 ? -1.379 -3.361 4.004 1.00 94.69 85 ALA A O 1
ATOM 631 N N . SER A 1 86 ? -3.427 -2.713 4.655 1.00 96.56 86 SER A N 1
ATOM 632 C CA . SER A 1 86 ? -3.887 -2.321 3.315 1.00 96.56 86 SER A CA 1
ATOM 633 C C . SER A 1 86 ? -3.117 -1.120 2.754 1.00 96.56 86 SER A C 1
ATOM 635 O O . SER A 1 86 ? -2.761 -1.139 1.576 1.00 96.56 86 SER A O 1
ATOM 637 N N . TYR A 1 87 ? -2.740 -0.144 3.592 1.00 96.56 87 TYR A N 1
ATOM 638 C CA . TYR A 1 87 ? -1.832 0.939 3.185 1.00 96.56 87 TYR A CA 1
ATOM 639 C C . TYR A 1 87 ? -0.474 0.411 2.731 1.00 96.56 87 TYR A C 1
ATOM 641 O O . TYR A 1 87 ? 0.058 0.855 1.718 1.00 96.56 87 TYR A O 1
ATOM 649 N N . A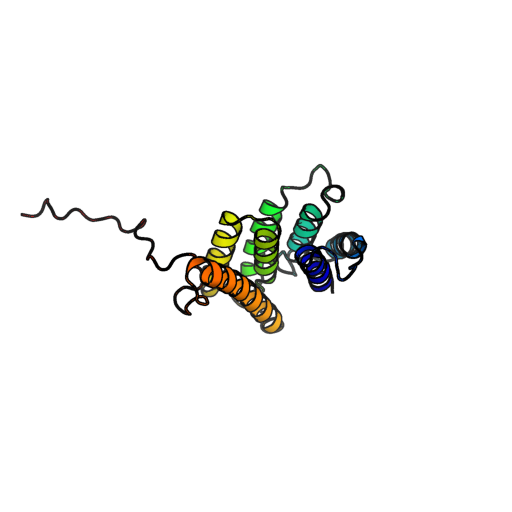LA A 1 88 ? 0.093 -0.563 3.449 1.00 96.06 88 ALA A N 1
ATOM 650 C CA . ALA A 1 88 ? 1.367 -1.153 3.049 1.00 96.06 88 ALA A CA 1
ATOM 651 C C . ALA A 1 88 ? 1.271 -1.816 1.663 1.00 96.06 88 ALA A C 1
ATOM 653 O O . ALA A 1 88 ? 2.196 -1.689 0.862 1.00 96.06 88 ALA A O 1
ATOM 654 N N . VAL A 1 89 ? 0.143 -2.464 1.345 1.00 96.75 89 VAL A N 1
ATOM 655 C CA . VAL A 1 89 ? -0.112 -3.010 0.001 1.00 96.75 89 VAL A CA 1
ATOM 656 C C . VAL A 1 89 ? -0.192 -1.899 -1.045 1.00 96.75 89 VAL A C 1
ATOM 658 O O . VAL A 1 89 ? 0.461 -2.011 -2.082 1.00 96.75 89 VAL A O 1
ATOM 661 N N . GLN A 1 90 ? -0.941 -0.827 -0.776 1.00 97.75 90 GLN A N 1
ATOM 662 C CA . GLN A 1 90 ? -1.076 0.316 -1.685 1.00 97.75 90 GLN A CA 1
ATOM 663 C C . GLN A 1 90 ? 0.274 0.994 -1.953 1.00 97.75 90 GLN A C 1
ATOM 665 O O . GLN A 1 90 ? 0.602 1.270 -3.105 1.00 97.75 90 GLN A O 1
ATOM 670 N N . VAL A 1 91 ? 1.090 1.195 -0.916 1.00 97.31 91 VAL A N 1
ATOM 671 C CA . VAL A 1 91 ? 2.439 1.770 -1.015 1.00 97.31 91 VAL A CA 1
ATOM 672 C C . VAL A 1 91 ? 3.359 0.886 -1.856 1.00 97.31 91 VAL A C 1
ATOM 674 O O . VAL A 1 91 ? 3.992 1.378 -2.790 1.00 97.31 91 VAL A O 1
ATOM 677 N N . VAL A 1 92 ? 3.392 -0.425 -1.589 1.00 94.62 92 VAL A N 1
ATOM 678 C CA . VAL A 1 92 ? 4.192 -1.377 -2.379 1.00 94.62 92 VAL A CA 1
ATOM 679 C C . VAL A 1 92 ? 3.730 -1.403 -3.834 1.00 94.62 92 VAL A C 1
ATOM 681 O O . VAL A 1 92 ? 4.563 -1.423 -4.742 1.00 94.62 92 VAL A O 1
ATOM 684 N N . ALA A 1 93 ? 2.420 -1.374 -4.084 1.00 95.19 93 ALA A N 1
ATOM 685 C CA . ALA A 1 93 ? 1.880 -1.304 -5.434 1.00 95.19 93 ALA A CA 1
ATOM 686 C C . ALA A 1 93 ? 2.302 -0.003 -6.129 1.00 95.19 93 ALA A C 1
ATOM 688 O O . ALA A 1 93 ? 2.836 -0.045 -7.23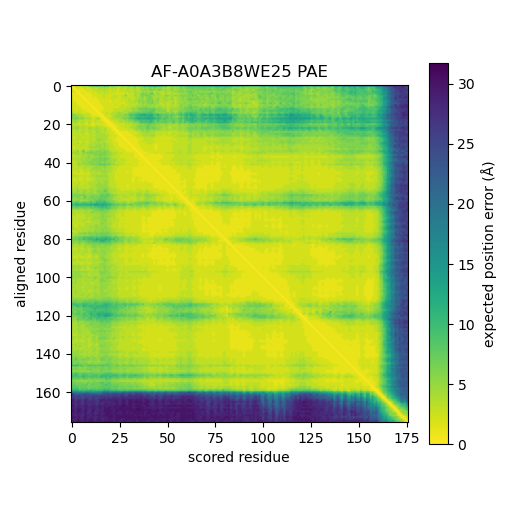7 1.00 95.19 93 ALA A O 1
ATOM 689 N N . ALA A 1 94 ? 2.109 1.149 -5.484 1.00 96.62 94 ALA A N 1
ATOM 690 C CA . ALA A 1 94 ? 2.437 2.452 -6.051 1.00 96.62 94 ALA A CA 1
ATOM 691 C C . ALA A 1 94 ? 3.926 2.557 -6.403 1.00 96.62 94 ALA A C 1
ATOM 693 O O . ALA A 1 94 ? 4.280 3.040 -7.480 1.00 96.62 94 ALA A O 1
ATOM 694 N N . GLU A 1 95 ? 4.794 2.031 -5.541 1.00 92.50 95 GLU A N 1
ATOM 695 C CA . GLU A 1 95 ? 6.226 1.932 -5.803 1.00 92.50 95 GLU A CA 1
ATOM 696 C C . GLU A 1 95 ? 6.529 1.008 -6.995 1.00 92.50 95 GLU A C 1
ATOM 698 O O . GLU A 1 95 ? 7.258 1.395 -7.908 1.00 92.50 95 GLU A O 1
ATOM 703 N N . THR A 1 96 ? 5.939 -0.191 -7.015 1.00 90.75 96 THR A N 1
ATOM 704 C CA . THR A 1 96 ? 6.172 -1.214 -8.053 1.00 90.75 96 THR A CA 1
ATOM 705 C C . THR A 1 96 ? 5.738 -0.741 -9.440 1.00 90.75 96 THR A C 1
ATOM 707 O O . THR A 1 96 ? 6.418 -0.999 -10.429 1.00 90.75 96 THR A O 1
ATOM 710 N N . PHE A 1 97 ? 4.614 -0.027 -9.522 1.00 92.56 97 PHE A N 1
ATOM 711 C CA . PHE A 1 97 ? 4.027 0.434 -10.781 1.00 92.56 97 PHE A CA 1
ATOM 712 C C . PHE A 1 97 ? 4.378 1.889 -11.130 1.00 92.56 97 PHE A C 1
ATOM 714 O O . PHE A 1 97 ? 3.789 2.453 -12.054 1.00 92.56 97 PHE A O 1
ATOM 721 N N . GLY A 1 98 ? 5.328 2.510 -10.419 1.00 93.38 98 GLY A N 1
ATOM 722 C CA . GLY A 1 98 ? 5.828 3.848 -10.745 1.00 93.38 98 GLY A CA 1
ATOM 723 C C . GLY A 1 98 ? 4.762 4.945 -10.645 1.00 93.38 98 GLY A C 1
ATOM 724 O O . GLY A 1 98 ? 4.621 5.761 -11.555 1.00 93.38 98 GLY A O 1
ATOM 725 N N . ARG A 1 99 ? 3.990 4.958 -9.553 1.00 96.62 99 ARG A N 1
ATOM 726 C CA . ARG A 1 99 ? 2.923 5.931 -9.257 1.00 96.62 99 ARG A CA 1
ATOM 727 C C . ARG A 1 99 ? 3.354 6.872 -8.119 1.00 96.62 99 ARG A C 1
ATOM 729 O O . ARG A 1 99 ? 2.890 6.710 -6.992 1.00 96.62 99 ARG A O 1
ATOM 736 N N . PRO A 1 100 ? 4.238 7.855 -8.370 1.00 95.31 100 PRO A N 1
ATOM 737 C CA . PRO A 1 100 ? 4.814 8.677 -7.305 1.00 95.31 100 PRO A CA 1
ATOM 738 C C . PRO A 1 100 ? 3.781 9.537 -6.565 1.00 95.31 100 PRO A C 1
ATOM 740 O O . PRO A 1 100 ? 3.945 9.760 -5.371 1.00 95.31 100 PRO A O 1
ATOM 743 N N . GLN A 1 101 ? 2.706 9.982 -7.230 1.00 96.19 101 GLN A N 1
ATOM 744 C CA . GLN A 1 101 ? 1.638 10.746 -6.574 1.00 96.19 101 GLN A CA 1
ATOM 745 C C . GLN A 1 101 ? 0.842 9.872 -5.597 1.00 96.19 101 GLN A C 1
ATOM 747 O O . GLN A 1 101 ? 0.675 10.251 -4.445 1.00 96.19 101 GLN A O 1
ATOM 752 N N . VAL A 1 102 ? 0.438 8.669 -6.028 1.00 97.00 102 VAL A N 1
ATOM 753 C CA . VAL A 1 102 ? -0.263 7.695 -5.169 1.00 97.00 102 VAL A CA 1
ATOM 754 C C . VAL A 1 102 ? 0.628 7.272 -4.002 1.00 97.00 102 VAL A C 1
ATOM 756 O O . VAL A 1 102 ? 0.164 7.161 -2.875 1.00 97.00 102 VAL A O 1
ATOM 759 N N . LEU A 1 103 ? 1.926 7.077 -4.256 1.00 97.31 103 LEU A N 1
ATOM 760 C CA . LEU A 1 103 ? 2.900 6.752 -3.218 1.00 97.31 103 LEU A CA 1
ATOM 761 C C . LEU A 1 103 ? 2.993 7.862 -2.161 1.00 97.31 103 LEU A C 1
ATOM 763 O O . LEU A 1 103 ? 2.944 7.574 -0.968 1.00 97.31 103 LEU A O 1
ATOM 767 N N . ALA A 1 104 ? 3.131 9.116 -2.599 1.00 97.31 104 ALA A N 1
ATOM 768 C CA . ALA A 1 104 ? 3.200 10.277 -1.718 1.00 97.31 104 ALA A CA 1
ATOM 769 C C . ALA A 1 104 ? 1.936 10.416 -0.862 1.00 97.31 104 ALA A C 1
ATOM 771 O O . ALA A 1 104 ? 2.037 10.568 0.354 1.00 97.31 104 ALA A O 1
ATOM 772 N N . GLN A 1 105 ? 0.769 10.310 -1.499 1.00 97.81 105 GLN A N 1
ATOM 773 C CA . GLN A 1 105 ? -0.529 10.397 -0.841 1.00 97.81 105 GLN A CA 1
ATOM 774 C C . GLN A 1 105 ? -0.698 9.288 0.205 1.00 97.81 105 GLN A C 1
ATOM 776 O O . GLN A 1 105 ? -0.895 9.591 1.377 1.00 97.81 105 GLN A O 1
ATOM 781 N N . ALA A 1 106 ? -0.491 8.023 -0.174 1.00 97.88 106 ALA A N 1
ATOM 782 C CA . ALA A 1 106 ? -0.645 6.888 0.736 1.00 97.88 106 ALA A CA 1
ATOM 783 C C . ALA A 1 106 ? 0.317 6.949 1.940 1.00 97.88 106 ALA A C 1
ATOM 785 O O . ALA A 1 106 ? -0.044 6.546 3.044 1.00 97.88 106 ALA A O 1
ATOM 786 N N . ILE A 1 107 ? 1.545 7.462 1.761 1.00 97.94 107 ILE A N 1
ATOM 787 C CA . ILE A 1 107 ? 2.488 7.681 2.873 1.00 97.94 107 ILE A CA 1
ATOM 788 C C . ILE A 1 107 ? 1.993 8.799 3.807 1.00 97.94 107 ILE A C 1
ATOM 790 O O . ILE A 1 107 ? 2.105 8.646 5.025 1.00 97.94 107 ILE A O 1
ATOM 794 N N . SER A 1 108 ? 1.471 9.903 3.259 1.00 97.38 108 SER A N 1
ATOM 795 C CA . SER A 1 108 ? 0.912 11.013 4.051 1.00 97.38 108 SER A CA 1
ATOM 796 C C . SER A 1 108 ? -0.284 10.546 4.871 1.00 97.38 108 SER A C 1
ATOM 798 O O . SER A 1 108 ? -0.278 10.655 6.095 1.00 97.38 108 SER A O 1
ATOM 800 N N . GLU A 1 109 ? -1.260 9.926 4.214 1.00 96.94 109 GLU A N 1
ATOM 801 C CA . GLU A 1 109 ? -2.498 9.464 4.841 1.00 96.94 109 GLU A CA 1
ATOM 802 C C . GLU A 1 109 ? -2.241 8.372 5.888 1.00 96.94 109 GLU A C 1
ATOM 804 O O . GLU A 1 109 ? -2.849 8.387 6.959 1.00 96.94 109 GLU A O 1
ATOM 809 N N . PHE A 1 110 ? -1.284 7.464 5.649 1.00 97.12 110 PHE A N 1
ATOM 810 C CA . PHE A 1 110 ? -0.860 6.488 6.658 1.00 97.12 110 PHE A CA 1
ATOM 811 C C . PHE A 1 110 ? -0.307 7.163 7.921 1.00 97.12 110 PHE A C 1
ATOM 813 O O . PHE A 1 110 ? -0.589 6.714 9.038 1.00 97.12 110 PHE A O 1
ATOM 820 N N . ALA A 1 111 ? 0.507 8.212 7.754 1.00 96.12 111 ALA A N 1
ATOM 821 C CA . ALA A 1 111 ? 1.090 8.952 8.868 1.00 96.12 111 ALA A CA 1
ATOM 822 C C . ALA A 1 111 ? 0.021 9.742 9.638 1.00 96.12 111 ALA A C 1
ATOM 824 O O . ALA A 1 111 ? 0.025 9.726 10.865 1.00 96.12 111 ALA A O 1
ATOM 825 N N . GLU A 1 112 ? -0.923 10.366 8.932 1.00 95.31 112 GLU A N 1
ATOM 826 C CA . GLU A 1 112 ? -2.069 11.074 9.520 1.00 95.31 112 GLU A CA 1
ATOM 827 C C . GLU A 1 112 ? -3.038 10.125 10.240 1.00 95.31 112 GLU A C 1
ATOM 829 O O . GLU A 1 112 ? -3.632 10.476 11.259 1.00 95.31 112 GLU A O 1
ATOM 834 N N . ALA A 1 113 ? -3.186 8.891 9.750 1.00 94.56 113 ALA A N 1
ATOM 835 C CA . ALA A 1 113 ? -4.033 7.881 10.375 1.00 94.56 113 ALA A CA 1
ATOM 836 C C . ALA A 1 113 ? -3.562 7.470 11.781 1.00 94.56 113 ALA A C 1
ATOM 838 O O . ALA A 1 113 ? -4.374 6.955 12.545 1.00 94.56 113 ALA A O 1
ATOM 839 N N . GLU A 1 114 ? -2.296 7.716 12.146 1.00 90.88 114 GLU A N 1
ATOM 840 C CA . GLU A 1 114 ? -1.759 7.436 13.488 1.00 90.88 114 GLU A CA 1
ATOM 841 C C . GLU A 1 114 ? -2.577 8.114 14.599 1.00 90.88 114 GLU A C 1
ATOM 843 O O . GLU A 1 114 ? -2.733 7.551 15.677 1.00 90.88 114 GLU A O 1
ATOM 848 N N . GLU A 1 115 ? -3.135 9.299 14.337 1.00 88.94 115 GLU A N 1
ATOM 849 C CA . GLU A 1 115 ? -3.934 10.042 15.320 1.00 88.94 115 GLU A CA 1
ATOM 850 C C . GLU A 1 115 ? -5.358 9.489 15.485 1.00 88.94 115 GLU A C 1
ATOM 852 O O . GLU A 1 115 ? -6.028 9.787 16.473 1.00 88.94 115 GLU A O 1
ATOM 857 N N . ARG A 1 116 ? -5.836 8.701 14.514 1.00 88.88 116 ARG A N 1
ATOM 858 C CA . ARG A 1 116 ? -7.230 8.235 14.431 1.00 88.88 116 ARG A CA 1
ATOM 859 C C . ARG A 1 116 ? -7.393 6.744 14.688 1.00 88.88 116 ARG A C 1
ATOM 861 O O . ARG A 1 116 ? -8.497 6.310 15.001 1.00 88.88 116 ARG A O 1
ATOM 868 N N . ILE A 1 117 ? -6.337 5.959 14.504 1.00 92.44 117 ILE A N 1
ATOM 869 C CA . ILE A 1 117 ? -6.410 4.506 14.603 1.00 92.44 117 ILE A CA 1
ATOM 870 C C . ILE A 1 117 ? -6.378 4.018 16.051 1.00 92.44 117 ILE A C 1
ATOM 872 O O . ILE A 1 117 ? -5.517 4.400 16.841 1.00 92.44 117 ILE A O 1
ATOM 876 N N . GLU A 1 118 ? -7.257 3.069 16.361 1.00 92.56 118 GLU A N 1
ATOM 877 C CA . GLU A 1 118 ? -7.124 2.203 17.529 1.00 92.56 118 GLU A CA 1
ATOM 878 C C . GLU A 1 118 ? -6.607 0.832 17.077 1.00 92.56 118 GLU A C 1
ATOM 880 O O . GLU A 1 118 ? -7.335 0.039 16.480 1.00 92.56 118 GLU A O 1
ATOM 885 N N . VAL A 1 119 ? -5.321 0.557 17.316 1.00 89.94 119 VAL A N 1
ATOM 886 C CA . VAL A 1 119 ? -4.697 -0.691 16.852 1.00 89.94 119 VAL A CA 1
ATOM 887 C C . VAL A 1 119 ? -5.194 -1.875 17.676 1.00 89.94 119 VAL A C 1
ATOM 889 O O . VAL A 1 119 ? -5.076 -1.882 18.902 1.00 89.94 119 VAL A O 1
ATOM 892 N N . TRP A 1 120 ? -5.667 -2.922 17.001 1.00 87.38 120 TRP A N 1
ATOM 893 C CA . TRP A 1 120 ? -6.098 -4.153 17.662 1.00 87.38 120 TRP A CA 1
ATOM 894 C C . TRP A 1 120 ? -4.946 -4.811 18.418 1.00 87.38 120 TRP A C 1
ATOM 896 O O . TRP A 1 120 ? -3.905 -5.123 17.836 1.00 87.38 120 TRP A O 1
ATOM 906 N N . GLU A 1 121 ? -5.14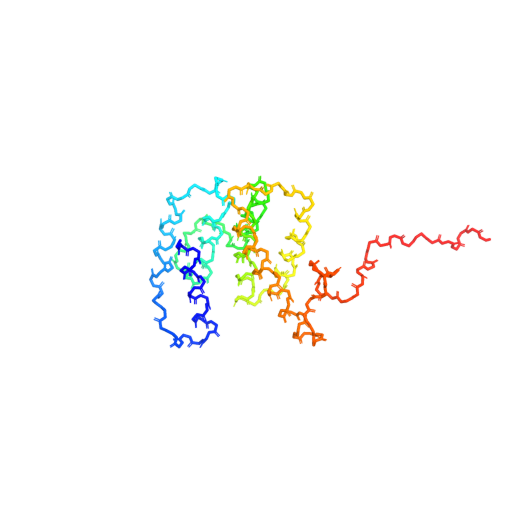7 -5.086 19.709 1.00 89.00 121 GLU A N 1
ATOM 907 C CA . GLU A 1 121 ? -4.095 -5.616 20.582 1.00 89.00 121 GLU A CA 1
ATOM 908 C C . GLU A 1 121 ? -3.481 -6.919 20.039 1.00 89.00 121 GLU A C 1
ATOM 910 O O . GLU A 1 121 ? -2.257 -7.067 20.009 1.00 89.00 121 GLU A O 1
ATOM 915 N N . GLU A 1 122 ? -4.320 -7.818 19.515 1.00 88.12 122 GLU A N 1
ATOM 916 C CA . GLU A 1 122 ? -3.906 -9.098 18.923 1.00 88.12 122 GLU A CA 1
ATOM 917 C C . GLU A 1 122 ? -3.069 -8.928 17.639 1.00 88.12 122 GLU A C 1
ATOM 919 O O . GLU A 1 122 ? -2.231 -9.773 17.321 1.00 88.12 122 GLU A O 1
ATOM 924 N N . TYR A 1 123 ? -3.235 -7.815 16.919 1.00 87.25 123 TYR A N 1
ATOM 925 C CA . TYR A 1 123 ? -2.629 -7.588 15.604 1.00 87.25 123 TYR A CA 1
ATOM 926 C C . TYR A 1 123 ? -1.607 -6.449 15.573 1.00 87.25 123 TYR A C 1
ATOM 928 O O . TYR A 1 123 ? -1.155 -6.057 14.495 1.00 87.25 123 TYR A O 1
ATOM 936 N N . ARG A 1 124 ? -1.143 -5.979 16.737 1.00 91.75 124 ARG A N 1
ATOM 937 C CA . ARG A 1 124 ? -0.101 -4.940 16.839 1.00 91.75 124 ARG A CA 1
ATOM 938 C C . ARG A 1 124 ? 1.141 -5.250 16.011 1.00 91.75 124 ARG A C 1
ATOM 940 O O . ARG A 1 124 ? 1.682 -4.368 15.358 1.00 91.75 124 ARG A O 1
ATOM 947 N N . LEU A 1 125 ? 1.582 -6.510 15.995 1.00 92.00 125 LEU A N 1
ATOM 948 C CA . LEU A 1 125 ? 2.733 -6.913 15.183 1.00 92.00 125 LEU A CA 1
ATOM 949 C C . LEU A 1 125 ? 2.476 -6.717 13.681 1.00 92.00 125 LEU A C 1
ATOM 951 O O . LEU A 1 125 ? 3.391 -6.351 12.948 1.00 92.00 125 LEU A O 1
ATOM 955 N N . VAL A 1 126 ? 1.251 -6.967 13.217 1.00 90.81 126 VAL A N 1
ATOM 956 C CA . VAL A 1 126 ? 0.886 -6.803 11.805 1.00 90.81 126 VAL A CA 1
ATOM 957 C C . VAL A 1 126 ? 0.898 -5.324 11.422 1.00 90.81 126 VAL A C 1
ATOM 959 O O . VAL A 1 126 ? 1.468 -4.982 10.386 1.00 90.81 126 VAL A O 1
ATOM 962 N N . ASP A 1 127 ? 0.349 -4.451 12.270 1.00 94.38 127 ASP A N 1
ATOM 963 C CA . ASP A 1 127 ? 0.382 -3.000 12.046 1.00 94.38 127 ASP A CA 1
ATOM 964 C C . ASP A 1 127 ? 1.819 -2.445 12.077 1.00 94.38 127 ASP A C 1
ATOM 966 O O . ASP A 1 127 ? 2.208 -1.682 11.197 1.00 94.38 127 ASP A O 1
ATOM 970 N N . GLU A 1 128 ? 2.671 -2.916 12.994 1.00 94.94 128 GLU A N 1
ATOM 971 C CA . GLU A 1 128 ? 4.091 -2.529 13.037 1.00 94.94 128 GLU A CA 1
ATOM 972 C C . GLU A 1 128 ? 4.869 -2.975 11.789 1.00 94.94 128 GLU A C 1
ATOM 974 O O . GLU A 1 128 ? 5.733 -2.255 11.276 1.00 94.94 128 GLU A O 1
ATOM 979 N N . VAL A 1 129 ? 4.558 -4.158 11.250 1.00 93.88 129 VAL A N 1
ATOM 980 C CA . VAL A 1 129 ? 5.124 -4.600 9.969 1.00 93.88 129 VAL A CA 1
ATOM 981 C C . VAL A 1 129 ? 4.657 -3.688 8.836 1.00 93.88 129 VAL A C 1
ATOM 983 O O . VAL A 1 129 ? 5.485 -3.287 8.014 1.00 93.88 129 VAL A O 1
ATOM 986 N N . ALA A 1 130 ? 3.375 -3.315 8.808 1.00 94.81 130 ALA A N 1
ATOM 987 C CA . ALA A 1 130 ? 2.843 -2.374 7.826 1.00 94.81 130 ALA A CA 1
ATOM 988 C C . ALA A 1 130 ? 3.559 -1.016 7.914 1.00 94.81 130 ALA A C 1
ATOM 990 O O . ALA A 1 130 ? 4.101 -0.543 6.914 1.00 94.81 130 ALA A O 1
ATOM 991 N N . ARG A 1 131 ? 3.691 -0.455 9.123 1.00 96.12 131 ARG A N 1
ATOM 992 C CA . ARG A 1 131 ? 4.457 0.773 9.387 1.00 96.12 131 ARG A CA 1
ATOM 993 C C . ARG A 1 131 ? 5.879 0.683 8.855 1.00 96.12 131 ARG A C 1
ATOM 995 O O . ARG A 1 131 ? 6.367 1.622 8.230 1.00 96.12 131 ARG A O 1
ATOM 1002 N N . ARG A 1 132 ? 6.560 -0.443 9.072 1.00 96.06 132 ARG A N 1
ATOM 1003 C CA . ARG A 1 132 ? 7.942 -0.628 8.617 1.00 96.06 132 ARG A CA 1
ATOM 1004 C C . ARG A 1 132 ? 8.064 -0.690 7.094 1.00 96.06 132 ARG A C 1
ATOM 1006 O O . ARG A 1 132 ? 9.061 -0.206 6.563 1.00 96.06 132 ARG A O 1
ATOM 1013 N N . ILE A 1 133 ? 7.069 -1.246 6.403 1.00 95.19 133 ILE A N 1
ATOM 1014 C CA . ILE A 1 133 ? 6.997 -1.239 4.935 1.00 95.19 133 ILE A CA 1
ATOM 1015 C C . ILE A 1 133 ? 6.802 0.193 4.420 1.00 95.19 133 ILE A C 1
ATOM 1017 O O . ILE A 1 133 ? 7.561 0.638 3.561 1.00 95.19 133 ILE A O 1
ATOM 1021 N N . VAL A 1 134 ? 5.855 0.944 4.990 1.00 97.31 134 VAL A N 1
ATOM 1022 C CA . VAL A 1 134 ? 5.595 2.338 4.590 1.00 97.31 134 VAL A CA 1
ATOM 1023 C C . VAL A 1 134 ? 6.808 3.235 4.874 1.00 97.31 134 VAL A C 1
ATOM 1025 O O . VAL A 1 134 ? 7.233 4.010 4.015 1.00 97.31 134 VAL A O 1
ATOM 1028 N N . GLN A 1 135 ? 7.442 3.076 6.040 1.00 97.44 135 GLN A N 1
ATOM 1029 C CA . GLN A 1 135 ? 8.690 3.762 6.386 1.00 97.44 135 GLN A CA 1
ATOM 1030 C C . GLN A 1 135 ? 9.810 3.445 5.393 1.00 97.44 135 GLN A C 1
ATOM 1032 O O . GLN A 1 135 ? 10.555 4.343 5.015 1.00 97.44 135 GLN A O 1
ATOM 1037 N N . PHE A 1 136 ? 9.935 2.191 4.954 1.00 96.25 136 PHE A N 1
ATOM 1038 C CA . PHE A 1 136 ? 10.957 1.802 3.986 1.00 96.25 136 PHE A CA 1
ATOM 1039 C C . PHE A 1 136 ? 10.763 2.489 2.627 1.00 96.25 136 PHE A C 1
ATOM 1041 O O . PHE A 1 136 ? 11.735 2.978 2.049 1.00 96.25 136 PHE A O 1
ATOM 1048 N N . ALA A 1 137 ? 9.523 2.584 2.145 1.00 96.44 137 ALA A N 1
ATOM 1049 C CA . ALA A 1 137 ? 9.220 3.297 0.907 1.00 96.44 137 ALA A CA 1
ATOM 1050 C C . ALA A 1 137 ? 9.545 4.799 1.021 1.00 96.44 137 ALA A C 1
ATOM 1052 O O . ALA A 1 137 ? 10.172 5.373 0.127 1.00 96.44 137 ALA A O 1
ATOM 1053 N N . SER A 1 138 ? 9.210 5.417 2.161 1.00 97.56 138 SER A N 1
ATOM 1054 C CA . SER A 1 138 ? 9.602 6.798 2.464 1.00 97.56 138 SER A CA 1
ATOM 1055 C C . SER A 1 138 ? 11.130 6.952 2.488 1.00 97.56 138 SER A C 1
ATOM 1057 O O . SER A 1 138 ? 11.673 7.818 1.803 1.00 97.56 138 SER A O 1
ATOM 1059 N N . ASP A 1 139 ? 11.842 6.065 3.191 1.00 97.81 139 ASP A N 1
ATOM 1060 C CA . ASP A 1 139 ? 13.305 6.091 3.294 1.00 97.81 139 ASP A CA 1
ATOM 1061 C C . ASP A 1 139 ? 13.970 6.001 1.921 1.00 97.81 139 ASP A C 1
ATOM 1063 O O . ASP A 1 139 ? 14.980 6.666 1.684 1.00 97.81 139 ASP A O 1
ATOM 1067 N N . LYS A 1 140 ? 13.422 5.186 1.014 1.00 95.94 140 LYS A N 1
ATOM 1068 C CA . LYS A 1 140 ? 13.914 5.067 -0.359 1.00 95.94 140 LYS A CA 1
ATOM 1069 C C . LYS A 1 140 ? 13.720 6.369 -1.133 1.00 95.94 140 LYS A C 1
ATOM 1071 O O . LYS A 1 140 ? 14.669 6.813 -1.779 1.00 95.94 140 LYS A O 1
ATOM 1076 N N . HIS A 1 141 ? 12.543 6.995 -1.040 1.00 95.75 141 HIS A N 1
ATOM 1077 C CA . HIS A 1 141 ? 12.293 8.305 -1.654 1.00 95.75 141 HIS A CA 1
ATOM 1078 C C . HIS A 1 141 ? 13.284 9.351 -1.141 1.00 95.75 141 HIS A C 1
ATOM 1080 O O . HIS A 1 141 ? 13.966 10.001 -1.933 1.00 95.75 141 HIS A O 1
ATOM 1086 N N . TRP A 1 142 ? 13.429 9.475 0.176 1.00 97.12 142 TRP A N 1
ATOM 1087 C CA . TRP A 1 142 ? 14.331 10.456 0.772 1.00 97.12 142 TRP A CA 1
ATOM 1088 C C . TRP A 1 142 ? 15.800 10.185 0.438 1.00 97.12 142 TRP A C 1
ATOM 1090 O O . TRP A 1 142 ? 16.541 11.113 0.114 1.00 97.12 142 TRP A O 1
ATOM 1100 N N . SER A 1 143 ? 16.217 8.918 0.423 1.00 97.25 143 SER A N 1
ATOM 1101 C CA . SER A 1 143 ? 17.598 8.559 0.084 1.00 97.25 143 SER A CA 1
ATOM 1102 C C . SER A 1 143 ? 17.910 8.879 -1.378 1.00 97.25 143 SER A C 1
ATOM 1104 O O . SER A 1 143 ? 18.994 9.379 -1.669 1.00 97.25 143 SER A O 1
ATOM 1106 N N . ALA A 1 144 ? 16.963 8.635 -2.289 1.00 95.31 144 ALA A N 1
ATOM 1107 C CA . ALA A 1 144 ? 17.129 8.912 -3.713 1.00 95.31 144 ALA A CA 1
ATOM 1108 C C . ALA A 1 144 ? 17.163 10.416 -4.035 1.00 95.31 144 ALA A C 1
ATOM 1110 O O . ALA A 1 144 ? 17.903 10.821 -4.927 1.00 95.31 144 ALA A O 1
ATOM 1111 N N . ASN A 1 145 ? 16.388 11.236 -3.316 1.00 95.62 145 ASN A N 1
ATOM 1112 C CA . ASN A 1 145 ? 16.227 12.661 -3.630 1.00 95.62 145 ASN A CA 1
ATOM 1113 C C . ASN A 1 145 ? 17.097 13.595 -2.769 1.00 95.62 145 ASN A C 1
ATOM 1115 O O . ASN A 1 145 ? 17.471 14.670 -3.228 1.00 95.62 145 ASN A O 1
ATOM 1119 N N . TYR A 1 146 ? 17.435 13.196 -1.539 1.00 95.88 146 TYR A N 1
ATOM 1120 C CA . TYR A 1 146 ? 18.113 14.051 -0.551 1.00 95.88 146 TYR A CA 1
ATOM 1121 C C . TYR A 1 146 ? 19.370 13.412 0.063 1.00 95.88 146 TYR A C 1
ATOM 1123 O O . TYR A 1 146 ? 20.073 14.052 0.843 1.00 95.88 146 TYR A O 1
ATOM 1131 N N . GLY A 1 147 ? 19.686 12.157 -0.280 1.00 96.44 147 GLY A N 1
ATOM 1132 C CA . GLY A 1 147 ? 20.910 11.480 0.165 1.00 96.44 147 GLY A CA 1
ATOM 1133 C C . GLY A 1 147 ? 20.884 10.969 1.610 1.00 96.44 147 GLY A C 1
ATOM 1134 O O . GLY A 1 147 ? 21.922 10.569 2.135 1.00 96.44 147 GLY A O 1
ATOM 1135 N N . HIS A 1 148 ? 19.722 10.954 2.265 1.00 95.94 148 HIS A N 1
ATOM 1136 C CA . HIS A 1 148 ? 19.548 10.405 3.610 1.00 95.94 148 HIS A CA 1
ATOM 1137 C C . HIS A 1 148 ? 18.164 9.769 3.784 1.00 95.94 148 HIS A C 1
ATOM 1139 O O . HIS A 1 148 ? 17.242 10.054 3.031 1.00 95.94 148 HIS A O 1
ATOM 1145 N N . ARG A 1 149 ? 18.000 8.917 4.802 1.00 96.81 149 ARG A N 1
ATOM 1146 C CA . ARG A 1 149 ? 16.693 8.335 5.166 1.00 96.81 149 ARG A CA 1
ATOM 1147 C C . ARG A 1 149 ? 15.698 9.390 5.645 1.00 96.81 149 ARG A C 1
ATOM 1149 O O . ARG A 1 149 ? 16.107 10.494 6.013 1.00 96.81 149 ARG A O 1
ATOM 1156 N N . THR A 1 150 ? 14.417 9.031 5.706 1.00 97.31 150 THR A N 1
ATOM 1157 C CA . THR A 1 150 ? 13.362 9.933 6.169 1.00 97.31 150 THR A CA 1
ATOM 1158 C C . THR A 1 150 ? 13.641 10.374 7.605 1.00 97.31 150 THR A C 1
ATOM 1160 O O . THR A 1 150 ? 13.751 9.535 8.508 1.00 97.31 150 THR A O 1
ATOM 1163 N N . PRO A 1 151 ? 13.765 11.685 7.865 1.00 95.31 151 PRO A N 1
ATOM 1164 C CA . PRO A 1 151 ? 13.901 12.177 9.226 1.00 95.31 151 PRO A CA 1
ATOM 1165 C C . PRO A 1 151 ? 12.649 11.853 10.049 1.00 95.31 151 PRO A C 1
ATOM 1167 O O . PRO A 1 151 ? 11.529 11.930 9.550 1.00 95.31 151 PRO A O 1
ATOM 1170 N N . ARG A 1 152 ? 12.820 11.549 11.342 1.00 88.44 152 ARG A N 1
ATOM 1171 C CA . ARG A 1 152 ? 11.711 11.129 12.224 1.00 88.44 152 ARG A CA 1
ATOM 1172 C C . ARG A 1 152 ? 10.516 12.091 12.226 1.00 88.44 152 ARG A C 1
ATOM 1174 O O . ARG A 1 152 ? 9.384 11.643 12.304 1.00 88.44 152 ARG A O 1
ATOM 1181 N N . THR A 1 153 ? 10.764 13.396 12.138 1.00 90.81 153 THR A N 1
ATOM 1182 C CA . THR A 1 153 ? 9.737 14.455 12.155 1.00 90.81 153 THR A CA 1
ATOM 1183 C C . THR A 1 153 ? 9.137 14.765 10.777 1.00 90.81 153 THR A C 1
ATOM 1185 O O . THR A 1 153 ? 8.333 15.689 10.644 1.00 90.81 153 THR A O 1
ATOM 1188 N N . PHE A 1 154 ? 9.547 14.023 9.748 1.00 93.75 154 PHE A N 1
ATOM 1189 C CA . PHE A 1 154 ? 9.140 14.203 8.355 1.00 93.75 154 PHE A CA 1
ATOM 1190 C C . PHE A 1 154 ? 8.507 12.940 7.757 1.00 93.75 154 PHE A C 1
ATOM 1192 O O . PHE A 1 154 ? 8.229 12.910 6.562 1.00 93.75 154 PHE A O 1
ATOM 1199 N N . PHE A 1 155 ? 8.248 11.900 8.558 1.00 95.56 155 PHE A N 1
ATOM 1200 C CA . PHE A 1 155 ? 7.418 10.789 8.096 1.00 95.56 155 PHE A CA 1
ATOM 1201 C C . PHE A 1 155 ? 6.020 11.305 7.714 1.00 95.56 155 PHE A C 1
ATOM 1203 O O . PHE A 1 155 ? 5.487 12.181 8.393 1.00 95.56 155 PHE A O 1
ATOM 1210 N N . GLY A 1 156 ? 5.483 10.832 6.587 1.00 95.12 156 GLY A N 1
ATOM 1211 C CA . GLY A 1 156 ? 4.303 11.420 5.936 1.00 95.12 156 GLY A CA 1
ATOM 1212 C C . GLY A 1 156 ? 4.616 12.530 4.922 1.00 95.12 156 GLY A C 1
ATOM 1213 O O . GLY A 1 156 ? 3.764 12.879 4.119 1.00 95.12 156 GLY A O 1
ATOM 1214 N N . LYS A 1 157 ? 5.844 13.069 4.896 1.00 94.62 157 LYS A N 1
ATOM 1215 C CA . LYS A 1 157 ? 6.251 14.141 3.971 1.00 94.62 157 LYS A CA 1
ATOM 1216 C C . LYS A 1 157 ? 7.199 13.628 2.897 1.00 94.62 157 LYS A C 1
ATOM 1218 O O . LYS A 1 157 ? 8.025 12.744 3.137 1.00 94.62 157 LYS A O 1
ATOM 1223 N N . MET A 1 158 ? 7.124 14.252 1.723 1.00 93.06 158 MET A N 1
ATOM 1224 C CA . MET A 1 158 ? 7.948 13.907 0.557 1.00 93.06 158 MET A CA 1
ATOM 1225 C C . MET A 1 158 ? 9.021 14.952 0.230 1.00 93.06 158 MET A C 1
ATOM 1227 O O . MET A 1 158 ? 9.790 14.747 -0.708 1.00 93.06 158 MET A O 1
ATOM 1231 N N . SER A 1 159 ? 9.101 16.040 1.001 1.00 92.00 159 SER A N 1
ATOM 1232 C CA . SER A 1 159 ? 10.121 17.082 0.872 1.00 92.00 159 SER A CA 1
ATOM 1233 C C . SER A 1 159 ? 10.521 17.661 2.243 1.00 92.00 159 SER A C 1
ATOM 1235 O O . SER A 1 159 ? 9.779 17.519 3.224 1.00 92.00 159 SER A O 1
ATOM 1237 N N . PRO A 1 160 ? 11.707 18.296 2.348 1.00 85.75 160 PRO A N 1
ATOM 1238 C CA . PRO A 1 160 ? 12.151 18.993 3.558 1.00 85.75 160 PRO A CA 1
ATOM 1239 C C . PRO A 1 160 ? 11.466 20.351 3.764 1.00 85.75 160 PRO A C 1
ATOM 1241 O O . PRO A 1 160 ? 11.558 20.934 4.847 1.00 85.75 160 PRO A O 1
ATOM 1244 N N . GLU A 1 161 ? 10.788 20.866 2.743 1.00 80.25 161 GLU A N 1
ATOM 1245 C CA . GLU A 1 161 ? 10.057 22.124 2.806 1.00 80.25 161 GLU A CA 1
ATOM 1246 C C . GLU A 1 161 ? 8.771 21.929 3.620 1.00 80.25 161 GLU A C 1
ATOM 1248 O O . GLU A 1 161 ? 8.059 20.932 3.491 1.00 80.25 161 GLU A O 1
ATOM 1253 N N . ARG A 1 162 ? 8.462 22.878 4.510 1.00 58.53 162 ARG A N 1
ATOM 1254 C CA . ARG A 1 162 ? 7.132 22.917 5.127 1.00 58.53 162 ARG A CA 1
ATOM 1255 C C . ARG A 1 162 ? 6.167 23.403 4.049 1.00 58.53 162 ARG A C 1
ATOM 1257 O O . ARG A 1 162 ? 6.366 24.511 3.571 1.00 58.53 162 ARG A O 1
ATOM 1264 N N . ASN A 1 163 ? 5.144 22.615 3.706 1.00 52.94 163 ASN A N 1
ATOM 1265 C CA . ASN A 1 163 ? 4.031 23.082 2.873 1.00 52.94 163 ASN A CA 1
ATOM 1266 C C . ASN A 1 163 ? 3.485 24.393 3.458 1.00 52.94 163 ASN A C 1
ATOM 1268 O O . ASN A 1 163 ? 2.840 24.392 4.505 1.00 52.94 163 ASN A O 1
ATOM 1272 N N . THR A 1 164 ? 3.783 25.513 2.804 1.00 48.59 164 THR A N 1
ATOM 1273 C CA . THR A 1 164 ? 3.263 26.846 3.138 1.00 48.59 164 THR A CA 1
ATOM 1274 C C . THR A 1 164 ? 1.912 27.118 2.480 1.00 48.59 164 THR A C 1
ATOM 1276 O O . THR A 1 164 ? 1.361 28.195 2.666 1.00 48.59 164 THR A O 1
ATOM 1279 N N . GLU A 1 165 ? 1.361 26.159 1.730 1.00 48.62 165 GLU A N 1
ATOM 1280 C CA . GLU A 1 165 ? 0.148 26.344 0.921 1.00 48.62 165 GLU A CA 1
ATOM 1281 C C . GLU A 1 165 ? -1.130 26.594 1.746 1.00 48.62 165 GLU A C 1
ATOM 1283 O O . GLU A 1 165 ? -2.097 27.107 1.202 1.00 48.62 165 GLU A O 1
ATOM 1288 N N . ASN A 1 166 ? -1.121 26.324 3.060 1.00 43.66 166 ASN A N 1
ATOM 1289 C CA . ASN A 1 166 ? -2.262 26.557 3.961 1.00 43.66 166 ASN A CA 1
ATOM 1290 C C . ASN A 1 166 ? -2.057 27.701 4.970 1.00 43.66 166 ASN A C 1
ATOM 1292 O O . ASN A 1 166 ? -2.797 27.797 5.950 1.00 43.66 166 ASN A O 1
ATOM 1296 N N . VAL A 1 167 ? -1.064 28.574 4.778 1.00 46.00 167 VAL A N 1
ATOM 1297 C CA . VAL A 1 167 ? -1.018 29.825 5.546 1.00 46.00 167 VAL A CA 1
ATOM 1298 C C . VAL A 1 167 ? -1.803 30.864 4.756 1.00 46.00 167 VAL A C 1
ATOM 1300 O O . VAL A 1 167 ? -1.264 31.453 3.823 1.00 46.00 167 VAL A O 1
ATOM 1303 N N . GLU A 1 168 ? -3.069 31.096 5.123 1.00 47.53 168 GLU A N 1
ATOM 1304 C CA . GLU A 1 168 ? -3.733 32.355 4.775 1.00 47.53 168 GLU A CA 1
ATOM 1305 C C . GLU A 1 168 ? -2.847 33.482 5.313 1.00 47.53 168 GLU A C 1
ATOM 1307 O O . GLU A 1 168 ? -2.775 33.739 6.517 1.00 47.53 168 GLU A O 1
ATOM 1312 N N . THR A 1 169 ? -2.085 34.113 4.426 1.00 51.72 169 THR A N 1
ATOM 1313 C CA . THR A 1 169 ? -1.322 35.304 4.763 1.00 51.72 169 THR A CA 1
ATOM 1314 C C . THR A 1 169 ? -2.335 36.409 5.018 1.00 51.72 169 THR A C 1
ATOM 1316 O O . THR A 1 169 ? -2.840 37.021 4.079 1.00 51.72 169 THR A O 1
ATOM 1319 N N . MET A 1 170 ? -2.670 36.630 6.289 1.00 55.47 170 MET A N 1
ATOM 1320 C CA . MET A 1 170 ? -3.351 37.842 6.727 1.00 55.47 170 MET A CA 1
ATOM 1321 C C . MET A 1 170 ? -2.483 39.029 6.302 1.00 55.47 170 MET A C 1
ATOM 1323 O O . MET A 1 170 ? -1.390 39.226 6.835 1.00 55.47 170 MET A O 1
ATOM 1327 N N . ASP A 1 171 ? -2.953 39.771 5.305 1.00 60.28 171 ASP A N 1
ATOM 1328 C CA . ASP A 1 171 ? -2.321 40.998 4.843 1.00 60.28 171 ASP A CA 1
ATOM 1329 C C . ASP A 1 171 ? -2.425 42.062 5.947 1.00 60.28 171 ASP A C 1
ATOM 1331 O O . ASP A 1 171 ? -3.517 42.465 6.353 1.00 60.28 171 ASP A O 1
ATOM 1335 N N . LEU A 1 172 ? -1.273 42.465 6.483 1.00 63.72 172 LEU A N 1
ATOM 1336 C CA . LEU A 1 172 ? -1.159 43.468 7.542 1.00 63.72 172 LEU A CA 1
ATOM 1337 C C . LEU A 1 172 ? -0.971 44.889 6.982 1.00 63.72 172 LEU A C 1
ATOM 1339 O O . LEU A 1 172 ? -0.841 45.824 7.772 1.00 63.72 172 LEU A O 1
ATOM 1343 N N . GLU A 1 173 ? -0.989 45.089 5.657 1.00 60.25 173 GLU A N 1
ATOM 1344 C CA . GLU A 1 173 ? -0.815 46.420 5.051 1.00 60.25 173 GLU A CA 1
ATOM 1345 C C . GLU A 1 173 ? -2.013 47.367 5.264 1.00 60.25 173 GLU A C 1
ATOM 1347 O O . GLU A 1 173 ? -1.913 48.560 4.992 1.00 60.25 173 GLU A O 1
ATOM 1352 N N . GLY A 1 174 ? -3.129 46.887 5.826 1.00 56.25 174 GLY A N 1
ATOM 1353 C CA . GLY A 1 174 ? -4.301 47.710 6.152 1.00 56.25 174 GLY A CA 1
ATOM 1354 C C . GLY A 1 174 ? -4.313 48.363 7.544 1.00 56.25 174 GLY A C 1
ATOM 1355 O O . GLY A 1 174 ? -5.322 48.971 7.900 1.00 56.25 174 GLY A O 1
ATOM 1356 N N . LEU A 1 175 ? -3.261 48.206 8.360 1.00 57.25 175 LEU A N 1
ATOM 1357 C CA . LEU A 1 175 ? -3.238 48.645 9.771 1.00 57.25 175 LEU A CA 1
ATOM 1358 C C . LEU A 1 175 ? -2.263 49.795 10.093 1.00 57.25 175 LEU A C 1
ATOM 1360 O O . LEU A 1 175 ? -2.064 50.092 11.274 1.00 57.25 175 LEU A O 1
ATOM 1364 N N . LEU A 1 176 ? -1.678 50.450 9.086 1.00 45.84 176 LEU A N 1
ATOM 1365 C CA . LEU A 1 176 ? -0.820 51.631 9.266 1.00 45.84 176 LEU A CA 1
ATOM 1366 C C . LEU A 1 176 ? -1.456 52.906 8.709 1.00 45.84 176 LEU A C 1
ATOM 1368 O O . LEU A 1 176 ? -1.882 52.894 7.535 1.00 45.84 176 LEU A O 1
#

Secondary structure (DSSP, 8-state):
-HHHHHHHHHHHHHTTSTT---THHHHHHHHHHTTS-TTTTTTHHHHHHHHHHHH-GGGS-TTPPPHHHHHHHHHHHHHHTT-THHHHHHHHHHHHTT-HHHHHHHHHHHHHGGGT----GGGHHHHHHHHHHHHHHHHHHHHHHHSSPPPGGGTT-SSSS---TT------TT--

Organism: Marinobacter nauticus (NCBI:txid2743)

Nearest PDB structures (foldseek):
  8ig0-assembly2_C  TM=5.866E-01  e=3.089E-01  Homo sapiens
  8ig0-assembly2_D  TM=5.752E-01  e=4.122E-01  Homo sapiens
  3u85-assembly1_A  TM=5.644E-01  e=7.343E-01  Homo sapiens
  3u84-assembly3_A  TM=5.600E-01  e=7.343E-01  Homo sapiens
  6s2k-assembly2_B  TM=6.303E-01  e=3.592E+00  Homo sapiens

Radius of gyration: 18.44 Å; Cα contacts (8 Å, |Δi|>4): 217; chains: 1; bounding box: 38×70×38 Å